Protein AF-A0A915CMQ6-F1 (afdb_monomer_lite)

Sequence (321 aa):
MRAEGQEDLVTLTFDHGSPARKIQNKGVIRVRFQPESEVPWQMSAENLESLKNVMRKNETELTLRLIVEIEFKQMRLSPMKDPRVHSLSYAIPIKSELRKSFLDILATDLANATINGLLQDDASMHLVVPYALPNFVIVQNEGESLLDAAIEQNSAEVENECQCNSTYNDLNMKIAVQDSNIYWTAGMKPNSGLVKRELNFDPMTVEFGLRHNRYLEVFAFVDRAFPKNVPSYVVKGGIIGMYIVVVLTFGQLTRRVLANAPHVVPVDKTPNPDRLLLLCHELYLARELKDFALEQKLFWRLILILRSNVVFMRVTEEEAT

Secondary structure (DSSP, 8-state):
--EEEE---------TTSSGGGTTTSEEEEEEE-SB-SS-----HHHHHHHHHHHHS-TTT---EEEEEEEEEE--SSTTSPPEEEEEEEEEE--HHHHHHHHHHHHS-TTTTTTS------TTS-EEEEEEE-SEEEE-SSSSBEEEHHHHHHTTS-SS---GGGGSEEEEEEEEEETTEEEEEEEEE--HHHHTTT-------PEETTTTEEPEEEEEEEPPPPPTTS-HHIIIIIHHHHHHHHHHHHHHHHHHHHHTTTSS--GGG-S--HHHHHHHHHHHHHHHTT-HHHHHHHHHHHHHHHH-HHHHHHHHHTT--

Radius of gyration: 43.05 Å; chains: 1; bounding box: 103×51×122 Å

InterPro domains:
  IPR027272 Piezo family [PTHR13167] (23-316)
  IPR031334 Piezo non-specific cation channel, cap domain [PF12166] (24-317)

Organism: NCBI:txid166011

Structure (mmCIF, N/CA/C/O backbone):
data_AF-A0A915CMQ6-F1
#
_entry.id   AF-A0A915CMQ6-F1
#
loop_
_atom_site.group_PDB
_atom_site.id
_atom_site.type_symbol
_atom_site.label_atom_id
_atom_site.label_alt_id
_atom_site.label_comp_id
_atom_site.label_asym_id
_atom_site.label_entity_id
_atom_site.label_seq_id
_atom_site.pdbx_PDB_ins_code
_atom_site.Cartn_x
_atom_site.Cartn_y
_atom_site.Cartn_z
_atom_site.occupancy
_atom_site.B_iso_or_equiv
_atom_site.auth_seq_id
_atom_site.auth_comp_id
_atom_site.auth_asym_id
_atom_site.auth_atom_id
_atom_site.pdbx_PDB_model_num
ATOM 1 N N . MET A 1 1 ? 5.422 -0.669 -21.907 1.00 59.38 1 MET A N 1
ATOM 2 C CA . MET A 1 1 ? 4.647 -1.929 -21.979 1.00 59.38 1 MET A CA 1
ATOM 3 C C . MET A 1 1 ? 3.298 -1.686 -21.338 1.00 59.38 1 MET A C 1
ATOM 5 O O . MET A 1 1 ? 3.240 -0.938 -20.367 1.00 59.38 1 MET A O 1
ATOM 9 N N . ARG A 1 2 ? 2.235 -2.283 -21.875 1.00 52.34 2 ARG A N 1
ATOM 10 C CA . ARG A 1 2 ? 0.885 -2.194 -21.313 1.00 52.34 2 ARG A CA 1
ATOM 11 C C . ARG A 1 2 ? 0.536 -3.499 -20.613 1.00 52.34 2 ARG A C 1
ATOM 13 O O . ARG A 1 2 ? 0.919 -4.571 -21.083 1.00 52.34 2 ARG A O 1
ATOM 20 N N . ALA A 1 3 ? -0.157 -3.389 -19.485 1.00 59.34 3 ALA A N 1
ATOM 21 C CA . ALA A 1 3 ? -0.594 -4.530 -18.698 1.00 59.34 3 ALA A CA 1
ATOM 22 C C . ALA A 1 3 ? -2.109 -4.705 -18.757 1.00 59.34 3 ALA A C 1
ATOM 24 O O . ALA A 1 3 ? -2.857 -3.727 -18.712 1.00 59.34 3 ALA A O 1
ATOM 25 N N . GLU A 1 4 ? -2.537 -5.960 -18.780 1.00 53.12 4 GLU A N 1
ATOM 26 C CA . GLU A 1 4 ? -3.907 -6.369 -18.500 1.00 53.12 4 GLU A CA 1
ATOM 27 C C . GLU A 1 4 ? -3.911 -7.101 -17.153 1.00 53.12 4 GLU A C 1
ATOM 29 O O . GLU A 1 4 ? -3.224 -8.108 -16.957 1.00 53.12 4 GLU A O 1
ATOM 34 N N . GLY A 1 5 ? -4.641 -6.547 -16.184 1.00 51.50 5 GLY A N 1
ATOM 35 C CA . GLY A 1 5 ? -4.842 -7.166 -14.876 1.00 51.50 5 GLY A CA 1
ATOM 36 C C . GLY A 1 5 ? -6.100 -8.023 -14.894 1.00 51.50 5 GLY A C 1
ATOM 37 O O . GLY A 1 5 ? -7.165 -7.523 -15.249 1.00 51.50 5 GLY A O 1
ATOM 38 N N . GLN A 1 6 ? -5.982 -9.290 -14.499 1.00 45.56 6 GLN A N 1
ATOM 39 C CA . GLN A 1 6 ? -7.130 -10.168 -14.279 1.00 45.56 6 GLN A CA 1
ATOM 40 C C . GLN A 1 6 ? -7.243 -10.453 -12.776 1.00 45.56 6 GLN A C 1
ATOM 42 O O . GLN A 1 6 ? -6.267 -10.847 -12.129 1.00 45.56 6 GLN A O 1
ATOM 47 N N . GLU A 1 7 ? -8.423 -10.208 -12.204 1.00 50.19 7 GLU A N 1
ATOM 48 C CA . GLU A 1 7 ? -8.735 -10.601 -10.828 1.00 50.19 7 GLU A CA 1
ATOM 49 C C . GLU A 1 7 ? -9.021 -12.104 -10.797 1.00 50.19 7 GLU A C 1
ATOM 51 O O . GLU A 1 7 ? -10.167 -12.538 -10.869 1.00 50.19 7 GLU A O 1
ATOM 56 N N . ASP A 1 8 ? -7.965 -12.905 -10.711 1.00 42.03 8 ASP A N 1
ATOM 57 C CA . ASP A 1 8 ? -8.098 -14.337 -10.476 1.00 42.03 8 ASP A CA 1
ATOM 58 C C . ASP A 1 8 ? -7.938 -14.632 -8.983 1.00 42.03 8 ASP A C 1
ATOM 60 O O . ASP A 1 8 ? -7.002 -14.161 -8.332 1.00 42.03 8 ASP A O 1
ATOM 64 N N . LEU A 1 9 ? -8.828 -15.465 -8.436 1.00 37.75 9 LEU A N 1
ATOM 65 C CA . LEU A 1 9 ? -8.689 -16.023 -7.092 1.00 37.75 9 LEU A CA 1
ATOM 66 C C . LEU A 1 9 ? -7.553 -17.061 -7.097 1.00 37.75 9 LEU A C 1
ATOM 68 O O . LEU A 1 9 ? -7.780 -18.270 -7.107 1.00 37.75 9 LEU A O 1
ATOM 72 N N . VAL A 1 10 ? -6.306 -16.594 -7.142 1.00 42.59 10 VAL A N 1
ATOM 73 C CA . VAL A 1 10 ? -5.131 -17.465 -7.121 1.00 42.59 10 VAL A CA 1
ATOM 74 C C . VAL A 1 10 ? -4.907 -17.933 -5.688 1.00 42.59 10 VAL A C 1
ATOM 76 O O . VAL A 1 10 ? -4.556 -17.150 -4.805 1.00 42.59 10 VAL A O 1
ATOM 79 N N . THR A 1 11 ? -5.106 -19.227 -5.448 1.00 38.09 11 THR A N 1
ATOM 80 C CA . THR A 1 11 ? -4.783 -19.843 -4.157 1.00 38.09 11 THR A CA 1
ATOM 81 C C . THR A 1 11 ? -3.281 -20.107 -4.132 1.00 38.09 11 THR A C 1
ATOM 83 O O . THR A 1 11 ? -2.812 -21.113 -4.652 1.00 38.09 11 THR A O 1
ATOM 86 N N . LEU A 1 12 ? -2.503 -19.163 -3.602 1.00 43.53 12 LEU A N 1
ATOM 87 C CA . LEU A 1 12 ? -1.065 -19.353 -3.419 1.00 43.53 12 LEU A CA 1
ATOM 88 C C . LEU A 1 12 ? -0.845 -20.260 -2.200 1.00 43.53 12 LEU A C 1
ATOM 90 O O . LEU A 1 12 ? -1.094 -19.856 -1.062 1.00 43.53 12 LEU A O 1
ATOM 94 N N . THR A 1 13 ? -0.420 -21.500 -2.435 1.00 36.03 13 THR A N 1
ATOM 95 C CA . THR A 1 13 ? -0.015 -22.429 -1.376 1.00 36.03 13 THR A CA 1
ATOM 96 C C . THR A 1 13 ? 1.402 -22.082 -0.938 1.00 36.03 13 THR A C 1
ATOM 98 O O . THR A 1 13 ? 2.363 -22.366 -1.646 1.00 36.03 13 THR A O 1
ATOM 101 N N . PHE A 1 14 ? 1.529 -21.436 0.217 1.00 42.81 14 PHE A N 1
ATOM 102 C CA . PHE A 1 14 ? 2.817 -21.206 0.865 1.00 42.81 14 PHE A CA 1
ATOM 103 C C . PHE A 1 14 ? 3.048 -22.315 1.889 1.00 42.81 14 PHE A C 1
ATOM 105 O O . PHE A 1 14 ? 2.185 -22.535 2.742 1.00 42.81 14 PHE A O 1
ATOM 112 N N . ASP A 1 15 ? 4.182 -23.010 1.805 1.00 35.41 15 ASP A N 1
ATOM 113 C CA . ASP A 1 15 ? 4.501 -24.075 2.754 1.00 35.41 15 ASP A CA 1
ATOM 114 C C . ASP A 1 15 ? 4.797 -23.511 4.160 1.00 35.41 15 ASP A C 1
ATOM 116 O O . ASP A 1 15 ? 5.150 -22.337 4.343 1.00 35.41 15 ASP A O 1
ATOM 120 N N . HIS A 1 16 ? 4.581 -24.361 5.159 1.00 32.72 16 HIS A N 1
ATOM 121 C CA . HIS A 1 16 ? 4.093 -24.075 6.512 1.00 32.72 16 HIS A CA 1
ATOM 122 C C . HIS A 1 16 ? 5.004 -23.255 7.463 1.00 32.72 16 HIS A C 1
ATOM 124 O O . HIS A 1 16 ? 4.755 -23.242 8.670 1.00 32.72 16 HIS A O 1
ATOM 130 N N . GLY A 1 17 ? 6.021 -22.543 6.965 1.00 39.34 17 GLY A N 1
ATOM 131 C CA . GLY A 1 17 ? 7.041 -21.867 7.787 1.00 39.34 17 GLY A CA 1
ATOM 132 C C . GLY A 1 17 ? 7.327 -20.387 7.498 1.00 39.34 17 GLY A C 1
ATOM 133 O O . GLY A 1 17 ? 8.158 -19.802 8.182 1.00 39.34 17 GLY A O 1
ATOM 134 N N . SER A 1 18 ? 6.678 -19.749 6.521 1.00 41.97 18 SER A N 1
ATOM 135 C CA . SER A 1 18 ? 6.971 -18.353 6.137 1.00 41.97 18 SER A CA 1
ATOM 136 C C . SER A 1 18 ? 5.990 -17.341 6.767 1.00 41.97 18 SER A C 1
ATOM 138 O O . SER A 1 18 ? 4.882 -17.728 7.152 1.00 41.97 18 SER A O 1
ATOM 140 N N . PRO A 1 19 ? 6.318 -16.028 6.852 1.00 40.78 19 PRO A N 1
ATOM 141 C CA . PRO A 1 19 ? 5.427 -14.949 7.336 1.00 40.78 19 PRO A CA 1
ATOM 142 C C . PRO A 1 19 ? 4.153 -14.721 6.477 1.00 40.78 19 PRO A C 1
ATOM 144 O O . PRO A 1 19 ? 3.543 -13.650 6.480 1.00 40.78 19 PRO A O 1
ATOM 147 N N . ALA A 1 20 ? 3.690 -15.756 5.774 1.00 43.31 20 ALA A N 1
ATOM 148 C CA . ALA A 1 20 ? 2.517 -15.844 4.916 1.00 43.31 20 ALA A CA 1
ATOM 149 C C . ALA A 1 20 ? 1.183 -15.536 5.622 1.00 43.31 20 ALA A C 1
ATOM 151 O O . ALA A 1 20 ? 0.186 -15.243 4.960 1.00 43.31 20 ALA A O 1
ATOM 152 N N . ARG A 1 21 ? 1.140 -15.519 6.962 1.00 42.44 21 ARG A N 1
ATOM 153 C CA . ARG A 1 21 ? -0.082 -15.205 7.724 1.00 42.44 21 ARG A CA 1
ATOM 154 C C . ARG A 1 21 ? -0.594 -13.778 7.470 1.00 42.44 21 ARG A C 1
ATOM 156 O O . ARG A 1 21 ? -1.793 -13.539 7.575 1.00 42.44 21 ARG A O 1
ATOM 163 N N . LYS A 1 22 ? 0.287 -12.840 7.091 1.00 46.94 22 LYS A N 1
ATOM 164 C CA . LYS A 1 22 ? -0.072 -11.441 6.777 1.00 46.94 22 LYS A CA 1
ATOM 165 C C . LYS A 1 22 ? -0.663 -11.269 5.367 1.00 46.94 22 LYS A C 1
ATOM 167 O O . LYS A 1 22 ? -1.337 -10.276 5.103 1.00 46.94 22 LYS A O 1
ATOM 172 N N . ILE A 1 23 ? -0.440 -12.240 4.476 1.00 52.31 23 ILE A N 1
ATOM 173 C CA . ILE A 1 23 ? -0.815 -12.176 3.053 1.00 52.31 23 ILE A CA 1
ATOM 174 C C . ILE A 1 23 ? -2.197 -12.806 2.802 1.00 52.31 23 ILE A C 1
ATOM 176 O O . ILE A 1 23 ? -2.910 -12.364 1.906 1.00 52.31 23 ILE A O 1
ATOM 180 N N . GLN A 1 24 ? -2.638 -13.754 3.643 1.00 50.66 24 GLN A N 1
ATOM 181 C CA . GLN A 1 24 ? -3.921 -14.469 3.489 1.00 50.66 24 GLN A CA 1
ATOM 182 C C . GLN A 1 24 ? -5.168 -13.565 3.434 1.00 50.66 24 GLN A C 1
ATOM 184 O O . GLN A 1 24 ? -6.181 -13.948 2.856 1.00 50.66 24 GLN A O 1
ATOM 189 N N . ASN A 1 25 ? -5.108 -12.357 4.005 1.00 54.56 25 ASN A N 1
ATOM 190 C CA . ASN A 1 25 ? -6.238 -11.421 4.031 1.00 54.56 25 ASN A CA 1
ATOM 191 C C . ASN A 1 25 ? -6.216 -10.369 2.906 1.00 54.56 25 ASN A C 1
ATOM 193 O O . ASN A 1 25 ? -7.114 -9.523 2.854 1.00 54.56 25 ASN A O 1
ATOM 197 N N . LYS A 1 26 ? -5.230 -10.391 2.003 1.00 64.00 26 LYS A N 1
ATOM 198 C CA . LYS A 1 26 ? -5.112 -9.421 0.901 1.00 64.00 26 LYS A CA 1
ATOM 199 C C . LYS A 1 26 ? -5.819 -9.920 -0.360 1.00 64.00 26 LYS A C 1
ATOM 201 O O . LYS A 1 26 ? -5.977 -11.122 -0.555 1.00 64.00 26 LYS A O 1
ATOM 206 N N . GLY A 1 27 ? -6.291 -8.995 -1.195 1.00 69.69 27 GLY A N 1
ATOM 207 C CA . GLY A 1 27 ? -6.702 -9.339 -2.557 1.00 69.69 27 GLY A CA 1
ATOM 208 C C . GLY A 1 27 ? -5.456 -9.636 -3.387 1.00 69.69 27 GLY A C 1
ATOM 209 O O . GLY A 1 27 ? -4.461 -8.929 -3.249 1.00 69.69 27 GLY A O 1
ATOM 210 N N . VAL A 1 28 ? -5.483 -10.678 -4.214 1.00 75.56 28 VAL A N 1
ATOM 211 C CA . VAL A 1 28 ? -4.363 -11.024 -5.099 1.00 75.56 28 VAL A CA 1
ATOM 212 C C . VAL A 1 28 ? -4.789 -10.716 -6.524 1.00 75.56 28 VAL A C 1
ATOM 214 O O . VAL A 1 28 ? -5.807 -11.222 -6.981 1.00 75.56 28 VAL A O 1
ATOM 217 N N . ILE A 1 29 ? -4.021 -9.879 -7.214 1.00 78.12 29 ILE A N 1
ATOM 218 C CA . ILE A 1 29 ? -4.220 -9.574 -8.628 1.00 78.12 29 ILE A CA 1
ATOM 219 C C . ILE A 1 29 ? -3.005 -10.087 -9.386 1.00 78.12 29 ILE A C 1
ATOM 221 O O . ILE A 1 29 ? -1.864 -9.774 -9.038 1.00 78.12 29 ILE A O 1
ATOM 225 N N . ARG A 1 30 ? -3.250 -10.862 -10.441 1.00 77.94 30 ARG A N 1
ATOM 226 C CA . ARG A 1 30 ? -2.206 -11.264 -11.380 1.00 77.94 30 ARG A CA 1
ATOM 227 C C . ARG A 1 30 ? -2.173 -10.251 -12.519 1.00 77.94 30 ARG A C 1
ATOM 229 O O . ARG A 1 30 ? -3.160 -10.076 -13.235 1.00 77.94 30 ARG A O 1
ATOM 236 N N . VAL A 1 31 ? -1.045 -9.568 -12.673 1.00 81.62 31 VAL A N 1
ATOM 237 C CA . VAL A 1 31 ? -0.844 -8.562 -13.719 1.00 81.62 31 VAL A CA 1
ATOM 238 C C . VAL A 1 31 ? 0.027 -9.159 -14.812 1.00 81.62 31 VAL A C 1
ATOM 240 O O . VAL A 1 31 ? 1.128 -9.634 -14.533 1.00 81.62 31 VAL A O 1
ATOM 243 N N . ARG A 1 32 ? -0.464 -9.126 -16.054 1.00 82.00 32 ARG A N 1
ATOM 244 C CA . ARG A 1 32 ? 0.263 -9.612 -17.231 1.00 82.00 32 ARG A CA 1
ATOM 245 C C . ARG A 1 32 ? 0.629 -8.443 -18.128 1.00 82.00 32 ARG A C 1
ATOM 247 O O . ARG A 1 32 ? -0.252 -7.722 -18.590 1.00 82.00 32 ARG A O 1
ATOM 254 N N . PHE A 1 33 ? 1.916 -8.268 -18.393 1.00 83.12 33 PHE A N 1
ATOM 255 C CA . PHE A 1 33 ? 2.420 -7.275 -19.335 1.00 83.12 33 PHE A CA 1
ATOM 256 C C . PHE A 1 33 ? 2.705 -7.926 -20.678 1.00 83.12 33 PHE A C 1
ATOM 258 O O . PHE A 1 33 ? 3.331 -8.989 -20.746 1.00 83.12 33 PHE A O 1
ATOM 265 N N . GLN A 1 34 ? 2.269 -7.263 -21.748 1.00 84.00 34 GLN A N 1
ATOM 266 C CA . GLN A 1 34 ? 2.655 -7.658 -23.096 1.00 84.00 34 GLN A CA 1
ATOM 267 C C . GLN A 1 34 ? 4.184 -7.561 -23.234 1.00 84.00 34 GLN A C 1
ATOM 269 O O . GLN A 1 34 ? 4.769 -6.571 -22.779 1.00 84.00 34 GLN A O 1
ATOM 274 N N . PRO A 1 35 ? 4.837 -8.571 -23.840 1.00 82.38 35 PRO A N 1
ATOM 275 C CA . PRO A 1 35 ? 6.291 -8.597 -23.952 1.00 82.38 35 PRO A CA 1
ATOM 276 C C . PRO A 1 35 ? 6.821 -7.507 -24.880 1.00 82.38 35 PRO A C 1
ATOM 278 O O . PRO A 1 35 ? 7.942 -7.045 -24.697 1.00 82.38 35 PRO A O 1
ATOM 281 N N . GLU A 1 36 ? 6.037 -7.080 -25.868 1.00 82.69 36 GLU A N 1
ATOM 282 C CA . GLU A 1 36 ? 6.429 -6.046 -26.823 1.00 82.69 36 GLU A CA 1
ATOM 283 C C . GLU A 1 36 ? 6.031 -4.650 -26.322 1.00 82.69 36 GLU A C 1
ATOM 285 O O . GLU A 1 36 ? 4.998 -4.448 -25.677 1.00 82.69 36 GLU A O 1
ATOM 290 N N . SER A 1 37 ? 6.876 -3.658 -26.597 1.00 87.06 37 SER A N 1
ATOM 291 C CA . SER A 1 37 ? 6.549 -2.263 -26.317 1.00 87.06 37 SER A CA 1
ATOM 292 C C . SER A 1 37 ? 5.392 -1.791 -27.201 1.00 87.06 37 SER A C 1
ATOM 294 O O . SER A 1 37 ? 5.461 -1.898 -28.419 1.00 87.06 37 SER A O 1
ATOM 296 N N . GLU A 1 38 ? 4.366 -1.192 -26.591 1.00 85.62 38 GLU A N 1
ATOM 297 C CA . GLU A 1 38 ? 3.229 -0.578 -27.301 1.00 85.62 38 GLU A CA 1
ATOM 298 C C . GLU A 1 38 ? 3.673 0.593 -28.192 1.00 85.62 38 GLU A C 1
ATOM 300 O O . GLU A 1 38 ? 3.094 0.841 -29.246 1.00 85.62 38 GLU A O 1
ATOM 305 N N . VAL A 1 39 ? 4.726 1.306 -27.779 1.00 87.50 39 VAL A N 1
ATOM 306 C CA . VAL A 1 39 ? 5.275 2.453 -28.508 1.00 87.50 39 VAL A CA 1
ATOM 307 C C . VAL A 1 39 ? 6.604 2.054 -29.157 1.00 87.50 39 VAL A C 1
ATOM 309 O O . VAL A 1 39 ? 7.457 1.482 -28.461 1.00 87.50 39 VAL A O 1
ATOM 312 N N . PRO A 1 40 ? 6.810 2.349 -30.457 1.00 85.31 40 PRO A N 1
ATOM 313 C CA . PRO A 1 40 ? 8.086 2.114 -31.124 1.00 85.31 40 PRO A CA 1
ATOM 314 C C . PRO A 1 40 ? 9.190 2.986 -30.521 1.00 85.31 40 PRO A C 1
ATOM 316 O O . PRO A 1 40 ? 8.952 4.065 -29.980 1.00 85.31 40 PRO A O 1
ATOM 319 N N . TRP A 1 41 ? 10.430 2.529 -30.626 1.00 85.62 41 TRP A N 1
ATOM 320 C CA . TRP A 1 41 ? 11.594 3.233 -30.116 1.00 85.62 41 TRP A CA 1
ATOM 321 C C . TRP A 1 41 ? 11.941 4.433 -31.008 1.00 85.62 41 TRP A C 1
ATOM 323 O O . TRP A 1 41 ? 12.532 4.286 -32.073 1.00 85.62 41 TRP A O 1
ATOM 333 N N . GLN A 1 42 ? 11.575 5.638 -30.563 1.00 83.69 42 GLN A N 1
ATOM 334 C CA . GLN A 1 42 ? 11.710 6.891 -31.325 1.00 83.69 42 GLN A CA 1
ATOM 335 C C . GLN A 1 42 ? 13.097 7.559 -31.209 1.00 83.69 42 GLN A C 1
ATOM 337 O O . GLN A 1 42 ? 13.205 8.784 -31.169 1.00 83.69 42 GLN A O 1
ATOM 342 N N . MET A 1 43 ? 14.180 6.784 -31.116 1.00 79.69 43 MET A N 1
ATOM 343 C CA . MET A 1 43 ? 15.526 7.353 -30.975 1.00 79.69 43 MET A CA 1
ATOM 344 C C . MET A 1 43 ? 16.025 7.931 -32.309 1.00 79.69 43 MET A C 1
ATOM 346 O O . MET A 1 43 ? 16.032 7.232 -33.320 1.00 79.69 43 MET A O 1
ATOM 350 N N . SER A 1 44 ? 16.482 9.188 -32.318 1.00 84.88 44 SER A N 1
ATOM 351 C CA . SER A 1 44 ? 17.132 9.777 -33.498 1.00 84.88 44 SER A CA 1
ATOM 352 C C . SER A 1 44 ? 18.521 9.167 -33.734 1.00 84.88 44 SER A C 1
ATOM 354 O O . SER A 1 44 ? 19.162 8.685 -32.798 1.00 84.88 44 SER A O 1
ATOM 356 N N . ALA A 1 45 ? 19.017 9.222 -34.974 1.00 83.62 45 ALA A N 1
ATOM 357 C CA . ALA A 1 45 ? 20.342 8.698 -35.319 1.00 83.62 45 ALA A CA 1
ATOM 358 C C . ALA A 1 45 ? 21.471 9.379 -34.517 1.00 83.62 45 ALA A C 1
ATOM 360 O O . ALA A 1 45 ? 22.337 8.693 -33.980 1.00 83.62 45 ALA A O 1
ATOM 361 N N . GLU A 1 46 ? 21.409 10.704 -34.335 1.00 86.25 46 GLU A N 1
ATOM 362 C CA . GLU A 1 46 ? 22.363 11.445 -33.492 1.00 86.25 46 GLU A CA 1
ATOM 363 C C . GLU A 1 46 ? 22.315 11.002 -32.025 1.00 86.25 46 GLU A C 1
ATOM 365 O O . GLU A 1 46 ? 23.358 10.814 -31.396 1.00 86.25 46 GLU A O 1
ATOM 370 N N . ASN A 1 47 ? 21.117 10.793 -31.467 1.00 87.75 47 ASN A N 1
ATOM 371 C CA . ASN A 1 47 ? 20.979 10.341 -30.083 1.00 87.75 47 ASN A CA 1
ATOM 372 C C . ASN A 1 47 ? 21.450 8.891 -29.907 1.00 87.75 47 ASN A C 1
ATOM 374 O O . ASN A 1 47 ? 21.962 8.521 -28.852 1.00 87.75 47 ASN A O 1
ATOM 378 N N . LEU A 1 48 ? 21.311 8.065 -30.943 1.00 84.06 48 LEU A N 1
ATOM 379 C CA . LEU A 1 48 ? 21.837 6.708 -30.950 1.00 84.06 48 LEU A CA 1
ATOM 380 C C . LEU A 1 48 ? 23.369 6.700 -30.970 1.00 84.06 48 LEU A C 1
ATOM 382 O O . LEU A 1 48 ? 23.990 5.949 -30.217 1.00 84.06 48 LEU A O 1
ATOM 386 N N . GLU A 1 49 ? 23.991 7.526 -31.809 1.00 86.00 49 GLU A N 1
ATOM 387 C CA . GLU A 1 49 ? 25.449 7.661 -31.857 1.00 86.00 49 GLU A CA 1
ATOM 388 C C . GLU A 1 49 ? 26.007 8.251 -30.562 1.00 86.00 49 GLU A C 1
ATOM 390 O O . GLU A 1 49 ? 27.015 7.762 -30.043 1.00 86.00 49 GLU A O 1
ATOM 395 N N . SER A 1 50 ? 25.327 9.244 -29.984 1.00 87.81 50 SER A N 1
ATOM 396 C CA . SER A 1 50 ? 25.715 9.811 -28.693 1.00 87.81 50 SER A CA 1
ATOM 397 C C . SER A 1 50 ? 25.613 8.771 -27.575 1.00 87.81 50 SER A C 1
ATOM 399 O O . SER A 1 50 ? 26.557 8.630 -26.795 1.00 87.81 50 SER A O 1
ATOM 401 N N . LEU A 1 51 ? 24.549 7.961 -27.556 1.00 86.75 51 LEU A N 1
ATOM 402 C CA . LEU A 1 51 ? 24.392 6.847 -26.622 1.00 86.75 51 LEU A CA 1
ATOM 403 C C . LEU A 1 51 ? 25.486 5.790 -26.811 1.00 86.75 51 LEU A C 1
ATOM 405 O O . LEU A 1 51 ? 26.079 5.352 -25.828 1.00 86.75 51 LEU A O 1
ATOM 409 N N . LYS A 1 52 ? 25.814 5.411 -28.053 1.00 85.75 52 LYS A N 1
ATOM 410 C CA . LYS A 1 52 ? 26.918 4.480 -28.355 1.00 85.75 52 LYS A CA 1
ATOM 411 C C . LYS A 1 52 ? 28.257 5.019 -27.851 1.00 85.75 52 LYS A C 1
ATOM 413 O O . LYS A 1 52 ? 29.023 4.282 -27.235 1.00 85.75 52 LYS A O 1
ATOM 418 N N . ASN A 1 53 ? 28.529 6.303 -28.061 1.00 87.25 53 ASN A N 1
ATOM 419 C CA . ASN A 1 53 ? 29.753 6.948 -27.588 1.00 87.25 53 ASN A CA 1
ATOM 420 C C . ASN A 1 53 ? 29.816 6.993 -26.060 1.00 87.25 53 ASN A C 1
ATOM 422 O O . ASN A 1 53 ? 30.862 6.719 -25.479 1.00 87.25 53 ASN A O 1
ATOM 426 N N . VAL A 1 54 ? 28.692 7.278 -25.407 1.00 86.56 54 VAL A N 1
ATOM 427 C CA . VAL A 1 54 ? 28.546 7.249 -23.950 1.00 86.56 54 VAL A CA 1
ATOM 428 C C . VAL A 1 54 ? 28.764 5.837 -23.392 1.00 86.56 54 VAL A C 1
ATOM 430 O O . VAL A 1 54 ? 29.492 5.669 -22.416 1.00 86.56 54 VAL A O 1
ATOM 433 N N . MET A 1 55 ? 28.208 4.820 -24.045 1.00 82.62 55 MET A N 1
ATOM 434 C CA . MET A 1 55 ? 28.370 3.416 -23.667 1.00 82.62 55 MET A CA 1
ATOM 435 C C . MET A 1 55 ? 29.781 2.876 -23.941 1.00 82.62 55 MET A C 1
ATOM 437 O O . MET A 1 55 ? 30.164 1.883 -23.341 1.00 82.62 55 MET A O 1
ATOM 441 N N . ARG A 1 56 ? 30.583 3.506 -24.808 1.00 84.81 56 ARG A N 1
ATOM 442 C CA . ARG A 1 56 ? 31.997 3.134 -25.024 1.00 84.81 56 ARG A CA 1
ATOM 443 C C . ARG A 1 56 ? 32.946 3.680 -23.958 1.00 84.81 56 ARG A C 1
ATOM 445 O O . ARG A 1 56 ? 34.044 3.151 -23.816 1.00 84.81 56 ARG A O 1
ATOM 452 N N . LYS A 1 57 ? 32.552 4.732 -23.235 1.00 81.12 57 LYS A N 1
ATOM 453 C CA . LYS A 1 57 ? 33.352 5.288 -22.131 1.00 81.12 57 LYS A CA 1
ATOM 454 C C . LYS A 1 57 ? 33.439 4.287 -20.979 1.00 81.12 57 LYS A C 1
ATOM 456 O O . LYS A 1 57 ? 32.642 3.353 -20.914 1.00 81.12 57 LYS A O 1
ATOM 461 N N . ASN A 1 58 ? 34.380 4.473 -20.056 1.00 76.25 58 ASN A N 1
ATOM 462 C CA . ASN A 1 58 ? 34.539 3.598 -18.886 1.00 76.25 58 ASN A CA 1
ATOM 463 C C . ASN A 1 58 ? 33.539 3.938 -17.763 1.00 76.25 58 ASN A C 1
ATOM 465 O O . ASN A 1 58 ? 32.928 5.007 -17.752 1.00 76.25 58 ASN A O 1
ATOM 469 N N . GLU A 1 59 ? 33.325 3.021 -16.811 1.00 67.19 59 GLU A N 1
ATOM 470 C CA . GLU A 1 59 ? 32.388 3.215 -15.682 1.00 67.19 59 GLU A CA 1
ATOM 471 C C . GLU A 1 59 ? 32.764 4.392 -14.775 1.00 67.19 59 GLU A C 1
ATOM 473 O O . GLU A 1 59 ? 31.894 5.037 -14.196 1.00 67.19 59 GLU A O 1
ATOM 478 N N . THR A 1 60 ? 34.060 4.680 -14.678 1.00 68.31 60 THR A N 1
ATOM 479 C CA . THR A 1 60 ? 34.616 5.760 -13.859 1.00 68.31 60 THR A CA 1
ATOM 480 C C . THR A 1 60 ? 34.344 7.143 -14.440 1.00 68.31 60 THR A C 1
ATOM 482 O O . THR A 1 60 ? 34.316 8.119 -13.699 1.00 68.31 60 THR A O 1
ATOM 485 N N . GLU A 1 61 ? 34.137 7.238 -15.755 1.00 66.00 61 GLU A N 1
ATOM 486 C CA . GLU A 1 61 ? 33.854 8.502 -16.441 1.00 66.00 61 GLU A CA 1
ATOM 487 C C . GLU A 1 61 ? 32.358 8.806 -16.483 1.00 66.00 61 GLU A C 1
ATOM 489 O O . GLU A 1 61 ? 31.960 9.969 -16.430 1.00 66.00 61 GLU A O 1
ATOM 494 N N . LEU A 1 62 ? 31.521 7.767 -16.585 1.00 73.00 62 LEU A N 1
ATOM 495 C CA . LEU A 1 62 ? 30.077 7.932 -16.599 1.00 73.00 62 LEU A CA 1
ATOM 496 C C . LEU A 1 62 ? 29.350 6.718 -16.014 1.00 73.00 62 LEU A C 1
ATOM 498 O O . LEU A 1 62 ? 29.449 5.584 -16.506 1.00 73.00 62 LEU A O 1
ATOM 502 N N . THR A 1 63 ? 28.538 7.001 -14.995 1.00 76.19 63 THR A N 1
ATOM 503 C CA . THR A 1 63 ? 27.628 6.028 -14.396 1.00 76.19 63 THR A CA 1
ATOM 504 C C . THR A 1 63 ? 26.266 6.130 -15.069 1.00 76.19 63 THR A C 1
ATOM 506 O O . THR A 1 63 ? 25.562 7.130 -14.958 1.00 76.19 63 THR A O 1
ATOM 509 N N . LEU A 1 64 ? 25.898 5.084 -15.801 1.00 83.12 64 LEU A N 1
ATOM 510 C CA . LEU A 1 64 ? 24.579 4.968 -16.410 1.00 83.12 64 LEU A CA 1
ATOM 511 C C . LEU A 1 64 ? 23.686 4.134 -15.508 1.00 83.12 64 LEU A C 1
ATOM 513 O O . LEU A 1 64 ? 24.136 3.161 -14.898 1.00 83.12 64 LEU A O 1
ATOM 517 N N . ARG A 1 65 ? 22.419 4.526 -15.422 1.00 85.44 65 ARG A N 1
ATOM 518 C CA . ARG A 1 65 ? 21.419 3.841 -14.611 1.00 85.44 65 ARG A CA 1
ATOM 519 C C . ARG A 1 65 ? 20.211 3.530 -15.474 1.00 85.44 65 ARG A C 1
ATOM 521 O O . ARG A 1 65 ? 19.676 4.423 -16.123 1.00 85.44 65 ARG A O 1
ATOM 528 N N . LEU A 1 66 ? 19.797 2.273 -15.468 1.00 85.62 66 LEU A N 1
ATOM 529 C CA . LEU A 1 66 ? 18.516 1.851 -16.009 1.00 85.62 66 LEU A CA 1
ATOM 530 C C . LEU A 1 66 ? 17.457 2.069 -14.931 1.00 85.62 66 LEU A C 1
ATOM 532 O O . LEU A 1 66 ? 17.626 1.590 -13.814 1.00 85.62 66 LEU A O 1
ATOM 536 N N . ILE A 1 67 ? 16.390 2.788 -15.253 1.00 86.56 67 ILE A N 1
ATOM 537 C CA . ILE A 1 67 ? 15.289 3.030 -14.320 1.00 86.56 67 ILE A CA 1
ATOM 538 C C . ILE A 1 67 ? 14.152 2.086 -14.688 1.00 86.56 67 ILE A C 1
ATOM 540 O O . ILE A 1 67 ? 13.722 2.056 -15.840 1.00 86.56 67 ILE A O 1
ATOM 544 N N . VAL A 1 68 ? 13.686 1.318 -13.708 1.00 86.06 68 VAL A N 1
ATOM 545 C CA . VAL A 1 68 ? 12.479 0.501 -13.824 1.00 86.06 68 VAL A CA 1
ATOM 546 C C . VAL A 1 68 ? 11.405 1.167 -12.984 1.00 86.06 68 VAL A C 1
ATOM 548 O O . VAL A 1 68 ? 11.591 1.366 -11.784 1.00 86.06 68 VAL A O 1
ATOM 551 N N . GLU A 1 69 ? 10.297 1.517 -13.629 1.00 87.50 69 GLU A N 1
ATOM 552 C CA . GLU A 1 69 ? 9.162 2.181 -13.001 1.00 87.50 69 GLU A CA 1
ATOM 553 C C . GLU A 1 69 ? 7.885 1.370 -13.225 1.00 87.50 69 GLU A C 1
ATOM 555 O O . GLU A 1 69 ? 7.558 0.985 -14.349 1.00 87.50 69 GLU A O 1
ATOM 560 N N . ILE A 1 70 ? 7.178 1.086 -12.135 1.00 85.12 70 ILE A N 1
ATOM 561 C CA . ILE A 1 70 ? 5.908 0.366 -12.122 1.00 85.12 70 ILE A CA 1
ATOM 562 C C . ILE A 1 70 ? 4.876 1.277 -11.471 1.00 85.12 70 ILE A C 1
ATOM 564 O O . ILE A 1 70 ? 5.031 1.672 -10.319 1.00 85.12 70 ILE A O 1
ATOM 568 N N . GLU A 1 71 ? 3.802 1.577 -12.196 1.00 84.88 71 GLU A N 1
ATOM 569 C CA . GLU A 1 71 ? 2.680 2.366 -11.693 1.00 84.88 71 GLU A CA 1
ATOM 570 C C . GLU A 1 71 ? 1.412 1.515 -11.614 1.00 84.88 71 GLU A C 1
ATOM 572 O O . GLU A 1 71 ? 1.013 0.862 -12.579 1.00 84.88 71 GLU A O 1
ATOM 577 N N . PHE A 1 72 ? 0.726 1.584 -10.478 1.00 81.69 72 PHE A N 1
ATOM 578 C CA . PHE A 1 72 ? -0.587 0.998 -10.269 1.00 81.69 72 PHE A CA 1
ATOM 579 C C . PHE A 1 72 ? -1.622 2.108 -10.088 1.00 81.69 72 PHE A C 1
ATOM 581 O O . PHE A 1 72 ? -1.579 2.872 -9.122 1.00 81.69 72 PHE A O 1
ATOM 588 N N . LYS A 1 73 ? -2.573 2.201 -11.022 1.00 80.00 73 LYS A N 1
ATOM 589 C CA . LYS A 1 73 ? -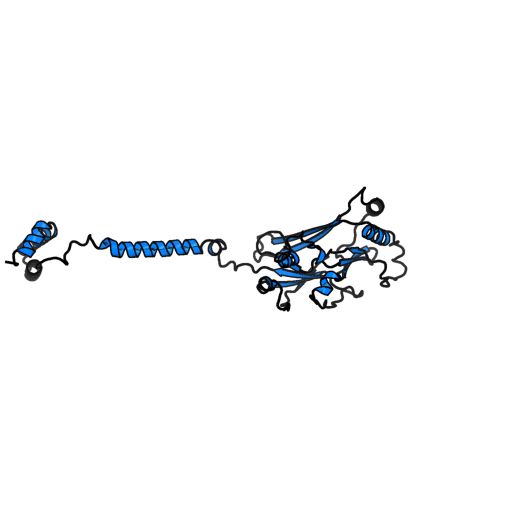3.626 3.225 -11.012 1.00 80.00 73 LYS A CA 1
ATOM 590 C C . LYS A 1 73 ? -4.938 2.609 -10.548 1.00 80.00 73 LYS A C 1
ATOM 592 O O . LYS A 1 73 ? -5.542 1.811 -11.256 1.00 80.00 73 LYS A O 1
ATOM 597 N N . GLN A 1 74 ? -5.397 3.000 -9.363 1.00 73.56 74 GLN A N 1
ATOM 598 C CA . GLN A 1 74 ? -6.679 2.572 -8.819 1.00 73.56 74 GLN A CA 1
ATOM 599 C C . GLN A 1 74 ? -7.767 3.598 -9.155 1.00 73.56 74 GLN A C 1
ATOM 601 O O . GLN A 1 74 ? -7.772 4.730 -8.652 1.00 73.56 74 GLN A O 1
ATOM 606 N N . MET A 1 75 ? -8.723 3.184 -9.987 1.00 64.69 75 MET A N 1
ATOM 607 C CA . MET A 1 75 ? -9.865 4.015 -10.358 1.00 64.69 75 MET A CA 1
ATOM 608 C C . MET A 1 75 ? -10.870 4.094 -9.204 1.00 64.69 75 MET A C 1
ATOM 610 O O . MET A 1 75 ? -11.236 3.089 -8.593 1.00 64.69 75 MET A O 1
ATOM 614 N N . ARG A 1 76 ? -11.317 5.307 -8.866 1.00 64.88 76 ARG A N 1
ATOM 615 C CA . ARG A 1 76 ? -12.325 5.516 -7.819 1.00 64.88 76 ARG A CA 1
ATOM 616 C C . ARG A 1 76 ? -13.723 5.424 -8.426 1.00 64.88 76 ARG A C 1
ATOM 618 O O . ARG A 1 76 ? -13.972 5.988 -9.480 1.00 64.88 76 ARG A O 1
ATOM 625 N N . LEU A 1 77 ? -14.665 4.813 -7.697 1.00 61.91 77 LEU A N 1
ATOM 626 C CA . LEU A 1 77 ? -16.086 4.771 -8.092 1.00 61.91 77 LEU A CA 1
ATOM 627 C C . LEU A 1 77 ? -16.728 6.159 -8.302 1.00 61.91 77 LEU A C 1
ATOM 629 O O . LEU A 1 77 ? -17.777 6.243 -8.926 1.00 61.91 77 LEU A O 1
ATOM 633 N N . SER A 1 78 ? -16.152 7.231 -7.745 1.00 55.81 78 SER A N 1
ATOM 634 C CA . SER A 1 78 ? -16.638 8.592 -7.986 1.00 55.81 78 SER A CA 1
ATOM 635 C C . SER A 1 78 ? -15.760 9.263 -9.045 1.00 55.81 78 SER A C 1
ATOM 637 O O . SER A 1 78 ? -14.556 9.388 -8.803 1.00 55.81 78 SER A O 1
ATOM 639 N N . PRO A 1 79 ? -16.335 9.721 -10.171 1.00 56.47 79 PRO A N 1
ATOM 640 C CA . PRO A 1 79 ? -15.585 10.273 -11.299 1.00 56.47 79 PRO A CA 1
ATOM 641 C C . PRO A 1 79 ? -14.972 11.653 -11.018 1.00 56.47 79 PRO A C 1
ATOM 643 O O . PRO A 1 79 ? -14.138 12.111 -11.786 1.00 56.47 79 PRO A O 1
ATOM 646 N N . MET A 1 80 ? -15.364 12.326 -9.929 1.00 51.41 80 MET A N 1
ATOM 647 C CA . MET A 1 80 ? -14.899 13.684 -9.600 1.00 51.41 80 MET A CA 1
ATOM 648 C C . MET A 1 80 ? -13.597 13.737 -8.796 1.00 51.41 80 MET A C 1
ATOM 650 O O . MET A 1 80 ? -13.176 14.813 -8.380 1.00 51.41 80 MET A O 1
ATOM 654 N N . LYS A 1 81 ? -12.971 12.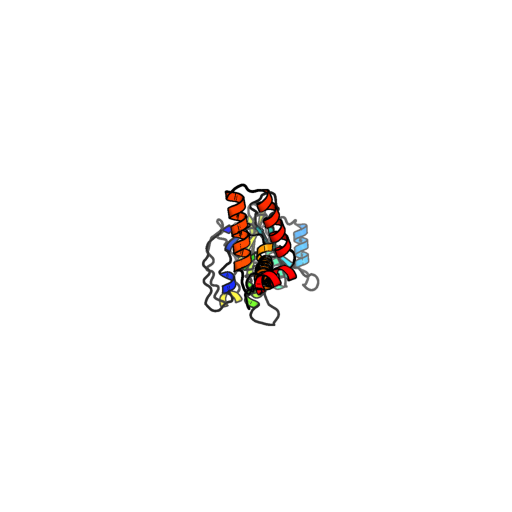594 -8.509 1.00 61.59 81 LYS A N 1
ATOM 655 C CA . LYS A 1 81 ? -11.745 12.553 -7.715 1.00 61.59 81 LYS A CA 1
ATOM 656 C C . LYS A 1 81 ? -10.667 11.811 -8.482 1.00 61.59 81 LYS A C 1
ATOM 658 O O . LYS A 1 81 ? -10.908 10.676 -8.887 1.00 61.59 81 LYS A O 1
ATOM 663 N N . ASP A 1 82 ? -9.490 12.424 -8.590 1.00 63.66 82 ASP A N 1
ATOM 664 C CA . ASP A 1 82 ? -8.359 11.863 -9.328 1.00 63.66 82 ASP A CA 1
ATOM 665 C C . ASP A 1 82 ? -8.074 10.406 -8.924 1.00 63.66 82 ASP A C 1
ATOM 667 O O . ASP A 1 82 ? -8.244 10.043 -7.742 1.00 63.66 82 ASP A O 1
ATOM 671 N N . PRO A 1 83 ? -7.684 9.549 -9.886 1.00 68.12 83 PRO A N 1
ATOM 672 C CA . PRO A 1 83 ? -7.312 8.172 -9.600 1.00 68.12 83 PRO A CA 1
ATOM 673 C C . PRO A 1 83 ? -6.125 8.154 -8.637 1.00 68.12 83 PRO A C 1
ATOM 675 O O . PRO A 1 83 ? -5.241 9.007 -8.696 1.00 68.12 83 PRO A O 1
ATOM 678 N N . ARG A 1 84 ? -6.107 7.183 -7.720 1.00 72.12 84 ARG A N 1
ATOM 679 C CA . ARG A 1 84 ? -4.923 6.989 -6.876 1.00 72.12 84 ARG A CA 1
ATOM 680 C C . ARG A 1 84 ? -3.856 6.302 -7.705 1.00 72.12 84 ARG A C 1
ATOM 682 O O . ARG A 1 84 ? -4.143 5.273 -8.313 1.00 72.12 84 ARG A O 1
ATOM 689 N N . VAL A 1 85 ? -2.657 6.865 -7.712 1.00 78.88 85 VAL A N 1
ATOM 690 C CA . VAL A 1 85 ? -1.493 6.273 -8.364 1.00 78.88 85 VAL A CA 1
ATOM 691 C C . VAL A 1 85 ? -0.537 5.830 -7.272 1.00 78.88 85 VAL A C 1
ATOM 693 O O . VAL A 1 85 ? -0.203 6.610 -6.386 1.00 78.88 85 VAL A O 1
ATOM 696 N N . HIS A 1 86 ? -0.144 4.567 -7.328 1.00 81.94 86 HIS A N 1
ATOM 697 C CA . HIS A 1 86 ? 0.917 4.016 -6.505 1.00 81.94 86 HIS A CA 1
ATOM 698 C C . HIS A 1 86 ? 2.091 3.701 -7.426 1.00 81.94 86 HIS A C 1
ATOM 700 O O . HIS A 1 86 ? 1.886 2.996 -8.412 1.00 81.94 86 HIS A O 1
ATOM 706 N N . SER A 1 87 ? 3.288 4.207 -7.142 1.00 82.38 87 SER A N 1
ATOM 707 C CA . SER A 1 87 ? 4.465 3.974 -7.984 1.00 82.38 87 SER A CA 1
ATOM 708 C C . SER A 1 87 ? 5.599 3.279 -7.226 1.00 82.38 87 SER A C 1
ATOM 710 O O . SER A 1 87 ? 5.756 3.420 -6.012 1.00 82.38 87 SER A O 1
ATOM 712 N N . LEU A 1 88 ? 6.374 2.482 -7.962 1.00 82.00 88 LEU A N 1
ATOM 713 C CA . LEU A 1 88 ? 7.645 1.893 -7.554 1.00 82.00 88 LEU A CA 1
ATOM 714 C C . LEU A 1 88 ? 8.671 2.268 -8.614 1.00 82.00 88 LEU A C 1
ATOM 716 O O . LEU A 1 88 ? 8.503 1.893 -9.770 1.00 82.00 88 LEU A O 1
ATOM 720 N N . SER A 1 89 ? 9.733 2.965 -8.225 1.00 83.69 89 SER A N 1
ATOM 721 C CA . SER A 1 89 ? 10.833 3.301 -9.125 1.00 83.69 89 SER A CA 1
ATOM 722 C C . SER A 1 89 ? 12.158 2.949 -8.473 1.00 83.69 89 SER A C 1
ATOM 724 O O . SER A 1 89 ? 12.405 3.299 -7.317 1.00 83.69 89 SER A O 1
ATOM 726 N N . TYR A 1 90 ? 13.011 2.238 -9.202 1.00 82.25 90 TYR A N 1
ATOM 727 C CA . TYR A 1 90 ? 14.364 1.930 -8.758 1.00 82.25 90 TYR A CA 1
ATOM 728 C C . TYR A 1 90 ? 15.343 1.950 -9.926 1.00 82.25 90 TYR A C 1
ATOM 730 O O . TYR A 1 90 ? 14.994 1.735 -11.087 1.00 82.25 90 TYR A O 1
ATOM 738 N N . ALA A 1 91 ? 16.596 2.250 -9.593 1.00 83.62 91 ALA A N 1
ATOM 739 C CA . ALA A 1 91 ? 17.659 2.470 -10.556 1.00 83.62 91 ALA A CA 1
ATOM 740 C C . ALA A 1 91 ? 18.717 1.366 -10.459 1.00 83.62 91 ALA A C 1
ATOM 742 O O . ALA A 1 91 ? 19.300 1.138 -9.399 1.00 83.62 91 ALA A O 1
ATOM 743 N N . ILE A 1 92 ? 19.003 0.720 -11.584 1.00 83.81 92 ILE A N 1
ATOM 744 C CA . ILE A 1 92 ? 19.985 -0.353 -11.718 1.00 83.81 92 ILE A CA 1
ATOM 745 C C . ILE A 1 92 ? 21.234 0.215 -12.402 1.00 83.81 92 ILE A C 1
ATOM 747 O O . ILE A 1 92 ? 21.141 0.707 -13.529 1.00 83.81 92 ILE A O 1
ATOM 751 N N . PRO A 1 93 ? 22.416 0.174 -11.765 1.00 83.88 93 PRO A N 1
ATOM 752 C CA . PRO A 1 93 ? 23.641 0.658 -12.386 1.00 83.88 93 PRO A CA 1
ATOM 753 C C . PRO A 1 93 ? 24.079 -0.265 -13.532 1.00 83.88 93 PRO A C 1
ATOM 755 O O . PRO A 1 93 ? 24.199 -1.480 -13.363 1.00 83.88 93 PRO A O 1
ATOM 758 N N . ILE A 1 94 ? 24.369 0.320 -14.695 1.00 83.81 94 ILE A N 1
ATOM 759 C CA . ILE A 1 94 ? 24.855 -0.405 -15.873 1.00 83.81 94 ILE A CA 1
ATOM 760 C C . ILE A 1 94 ? 26.365 -0.631 -15.734 1.00 83.81 94 ILE A C 1
ATOM 762 O O . ILE A 1 94 ? 27.172 0.268 -15.996 1.00 83.81 94 ILE A O 1
ATOM 766 N N . LYS A 1 95 ? 26.720 -1.853 -15.326 1.00 83.50 95 LYS A N 1
ATOM 767 C CA . LYS A 1 95 ? 28.100 -2.351 -15.222 1.00 83.50 95 LYS A CA 1
ATOM 768 C C . LYS A 1 95 ? 28.679 -2.762 -16.584 1.00 83.50 95 LYS A C 1
ATOM 770 O O . LYS A 1 95 ? 27.974 -2.825 -17.588 1.00 83.50 95 LYS A O 1
ATOM 775 N N . SER A 1 96 ? 29.959 -3.109 -16.592 1.00 80.81 96 SER A N 1
ATOM 776 C CA . SER A 1 96 ? 30.812 -3.377 -17.752 1.00 80.81 96 SER A CA 1
ATOM 777 C C . SER A 1 96 ? 30.269 -4.495 -18.638 1.00 80.81 96 SER A C 1
ATOM 779 O O . SER A 1 96 ? 30.270 -4.369 -19.858 1.00 80.81 96 SER A O 1
ATOM 781 N N . GLU A 1 97 ? 29.742 -5.560 -18.037 1.00 82.19 97 GLU A N 1
ATOM 782 C CA . GLU A 1 97 ? 29.178 -6.704 -18.768 1.00 82.19 97 GLU A CA 1
ATOM 783 C C . GLU A 1 97 ? 27.841 -6.360 -19.448 1.00 82.19 97 GLU A C 1
ATOM 785 O O . GLU A 1 97 ? 27.608 -6.700 -20.610 1.00 82.19 97 GLU A O 1
ATOM 790 N N . LEU A 1 98 ? 26.987 -5.588 -18.767 1.00 82.31 98 LEU A N 1
ATOM 791 C CA . LEU A 1 98 ? 25.747 -5.066 -19.353 1.00 82.31 98 LEU A CA 1
ATOM 792 C C . LEU A 1 98 ? 26.035 -4.059 -20.464 1.00 82.31 98 LEU A C 1
ATOM 794 O O . LEU A 1 98 ? 25.331 -4.005 -21.461 1.00 82.31 98 LEU A O 1
ATOM 798 N N . ARG A 1 99 ? 27.092 -3.263 -20.306 1.00 85.31 99 ARG A N 1
ATOM 799 C CA . ARG A 1 99 ? 27.500 -2.255 -21.282 1.00 85.31 99 ARG A CA 1
ATOM 800 C C . ARG A 1 99 ? 27.952 -2.883 -22.600 1.00 85.31 99 ARG A C 1
ATOM 802 O O . ARG A 1 99 ? 27.543 -2.399 -23.649 1.00 85.31 99 ARG A O 1
ATOM 809 N N . LYS A 1 100 ? 28.734 -3.968 -22.542 1.00 84.25 100 LYS A N 1
ATOM 810 C CA . LYS A 1 100 ? 29.164 -4.737 -23.724 1.00 84.25 100 LYS A CA 1
ATOM 811 C C . LYS A 1 100 ? 27.970 -5.357 -24.449 1.00 84.25 100 LYS A C 1
ATOM 813 O O . LYS A 1 100 ? 27.750 -5.039 -25.607 1.00 84.25 100 LYS A O 1
ATOM 818 N N . SER A 1 101 ? 27.137 -6.116 -23.735 1.00 83.06 101 SER A N 1
ATOM 819 C CA . SER A 1 101 ? 25.939 -6.742 -24.323 1.00 83.06 101 SER A CA 1
ATOM 820 C C . SER A 1 101 ? 24.963 -5.721 -24.918 1.00 83.06 101 SER A C 1
ATOM 822 O O . SER A 1 101 ? 24.402 -5.941 -25.989 1.00 83.06 101 SER A O 1
ATOM 824 N N . PHE A 1 102 ? 24.800 -4.560 -24.278 1.00 84.50 102 PHE A N 1
ATOM 825 C CA . PHE A 1 102 ? 23.998 -3.467 -24.825 1.00 84.50 102 PHE A CA 1
ATOM 826 C C . PHE A 1 102 ? 24.615 -2.873 -26.099 1.00 84.50 102 PHE A C 1
ATOM 828 O O . PHE A 1 102 ? 23.900 -2.602 -27.061 1.00 84.50 102 PHE A O 1
ATOM 835 N N . LEU A 1 103 ? 25.937 -2.672 -26.123 1.00 83.94 103 LEU A N 1
ATOM 836 C CA . LEU A 1 103 ? 26.649 -2.209 -27.314 1.00 83.94 103 LEU A CA 1
ATOM 837 C C . LEU A 1 103 ? 26.545 -3.208 -28.465 1.00 83.94 103 LEU A C 1
ATOM 839 O O . LEU A 1 103 ? 26.335 -2.767 -29.590 1.00 83.94 103 LEU A O 1
ATOM 843 N N . ASP A 1 104 ? 26.632 -4.508 -28.195 1.00 82.19 104 ASP A N 1
ATOM 844 C CA . ASP A 1 104 ? 26.511 -5.561 -29.208 1.00 82.19 104 ASP A CA 1
ATOM 845 C C . ASP A 1 104 ? 25.121 -5.529 -29.864 1.00 82.19 104 ASP A C 1
ATOM 847 O O . ASP A 1 104 ? 24.993 -5.528 -31.092 1.00 82.19 104 ASP A O 1
ATOM 851 N N . ILE A 1 105 ? 24.069 -5.360 -29.056 1.00 80.88 105 ILE A N 1
ATOM 852 C CA . ILE A 1 105 ? 22.692 -5.229 -29.550 1.00 80.88 105 ILE A CA 1
ATOM 853 C C . ILE A 1 105 ? 22.512 -3.962 -30.395 1.00 80.88 105 ILE A C 1
ATOM 855 O O . ILE A 1 105 ? 21.865 -4.004 -31.438 1.00 80.88 105 ILE A O 1
ATOM 859 N N . LEU A 1 106 ? 23.111 -2.839 -29.985 1.00 79.50 106 LEU A N 1
ATOM 860 C CA . LEU A 1 106 ? 23.030 -1.576 -30.726 1.00 79.50 106 LEU A CA 1
ATOM 861 C C . LEU A 1 106 ? 23.936 -1.511 -31.966 1.00 79.50 106 LEU A C 1
ATOM 863 O O . LEU A 1 106 ? 23.707 -0.680 -32.852 1.00 79.50 106 LEU A O 1
ATOM 867 N N . ALA A 1 107 ? 25.020 -2.285 -31.994 1.00 71.69 107 ALA A N 1
ATOM 868 C CA . ALA A 1 107 ? 25.972 -2.342 -33.099 1.00 71.69 107 ALA A CA 1
ATOM 869 C C . ALA A 1 107 ? 25.470 -3.216 -34.248 1.00 71.69 107 ALA A C 1
ATOM 871 O O . ALA A 1 107 ? 25.929 -3.051 -35.377 1.00 71.69 107 ALA A O 1
ATOM 872 N N . THR A 1 108 ? 24.523 -4.109 -33.964 1.00 68.12 108 THR A N 1
ATOM 873 C CA . THR A 1 108 ? 23.902 -4.944 -34.983 1.00 68.12 108 THR A CA 1
ATOM 874 C C . THR A 1 108 ? 23.169 -4.050 -35.976 1.00 68.12 108 THR A C 1
ATOM 876 O O . THR A 1 108 ? 22.338 -3.224 -35.592 1.00 68.12 108 THR A O 1
ATOM 879 N N . ASP A 1 109 ? 23.537 -4.168 -37.252 1.00 56.91 109 ASP A N 1
ATOM 880 C CA . ASP A 1 109 ? 23.002 -3.318 -38.307 1.00 56.91 109 ASP A CA 1
ATOM 881 C C . ASP A 1 109 ? 21.526 -3.644 -38.534 1.00 56.91 109 ASP A C 1
ATOM 883 O O . ASP A 1 109 ? 21.148 -4.608 -39.207 1.00 56.91 109 ASP A O 1
ATOM 887 N N . LEU A 1 110 ? 20.684 -2.820 -37.923 1.00 59.31 110 LEU A N 1
ATOM 888 C CA . LEU A 1 110 ? 19.237 -2.930 -37.950 1.00 59.31 110 LEU A CA 1
ATOM 889 C C . LEU A 1 110 ? 18.673 -2.829 -39.378 1.00 59.31 110 LEU A C 1
ATOM 891 O O . LEU A 1 110 ? 17.558 -3.285 -39.625 1.00 59.31 110 LEU A O 1
ATOM 895 N N . ALA A 1 111 ? 19.455 -2.275 -40.316 1.00 49.81 111 ALA A N 1
ATOM 896 C CA . ALA A 1 111 ? 19.120 -2.187 -41.733 1.00 49.81 111 ALA A CA 1
ATOM 897 C C . ALA A 1 111 ? 19.335 -3.508 -42.496 1.00 49.81 111 ALA A C 1
ATOM 899 O O . ALA A 1 111 ? 18.656 -3.738 -43.490 1.00 49.81 111 ALA A O 1
ATOM 900 N N . ASN A 1 112 ? 20.215 -4.403 -42.028 1.00 52.47 112 ASN A N 1
ATOM 901 C CA . ASN A 1 112 ? 20.412 -5.730 -42.636 1.00 52.47 112 ASN A CA 1
ATOM 902 C C . ASN A 1 112 ? 19.443 -6.784 -42.067 1.00 52.47 112 ASN A C 1
ATOM 904 O O . ASN A 1 112 ?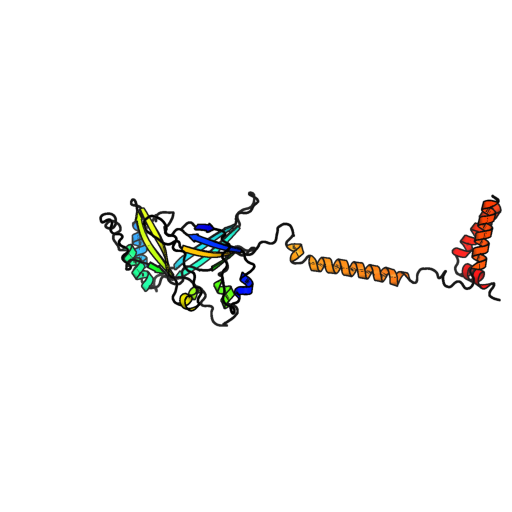 19.177 -7.800 -42.711 1.00 52.47 112 ASN A O 1
ATOM 908 N N . ALA A 1 113 ? 18.867 -6.527 -40.887 1.00 52.28 113 ALA A N 1
ATOM 909 C CA . ALA A 1 113 ? 17.876 -7.393 -40.243 1.00 52.28 113 ALA A CA 1
ATOM 910 C C . ALA A 1 113 ? 16.505 -7.405 -40.955 1.00 52.28 113 ALA A C 1
ATOM 912 O O . ALA A 1 113 ? 15.738 -8.354 -40.804 1.00 52.28 113 ALA A O 1
ATOM 913 N N . THR A 1 114 ? 16.191 -6.381 -41.756 1.00 49.25 114 THR A N 1
ATOM 914 C CA . THR A 1 114 ? 14.934 -6.279 -42.523 1.00 49.25 114 THR A CA 1
ATOM 915 C C . THR A 1 114 ? 14.918 -7.135 -43.792 1.00 49.25 114 THR A C 1
ATOM 917 O O . THR A 1 114 ? 13.839 -7.487 -44.261 1.00 49.25 114 THR A O 1
ATOM 920 N N . ILE A 1 115 ? 16.084 -7.494 -44.346 1.00 46.53 115 ILE A N 1
ATOM 921 C CA . ILE A 1 115 ? 16.190 -8.114 -45.681 1.00 46.53 115 ILE A CA 1
ATOM 922 C C . ILE A 1 115 ? 16.114 -9.648 -45.626 1.00 46.53 115 ILE A C 1
ATOM 924 O O . ILE A 1 115 ? 15.583 -10.266 -46.545 1.00 46.53 115 ILE A O 1
ATOM 928 N N . ASN A 1 116 ? 16.580 -10.279 -44.545 1.00 45.25 116 ASN A N 1
ATOM 929 C CA . ASN A 1 116 ? 16.751 -11.737 -44.520 1.00 45.25 116 ASN A CA 1
ATOM 930 C C . ASN A 1 116 ? 15.652 -12.522 -43.793 1.00 45.25 116 ASN A C 1
ATOM 932 O O . ASN A 1 116 ? 15.749 -13.744 -43.738 1.00 45.25 116 ASN A O 1
ATOM 936 N N . GLY A 1 117 ? 14.628 -11.873 -43.220 1.00 48.22 117 GLY A N 1
ATOM 937 C CA . GLY A 1 117 ? 13.549 -12.586 -42.514 1.00 48.22 117 GLY A CA 1
ATOM 938 C C . GLY A 1 117 ? 14.046 -13.562 -41.433 1.00 48.22 117 GLY A C 1
ATOM 939 O O . GLY A 1 117 ? 13.340 -14.497 -41.066 1.00 48.22 117 GLY A O 1
ATOM 940 N N . LEU A 1 118 ? 15.269 -13.365 -40.941 1.00 41.72 118 LEU A N 1
ATOM 941 C CA . LEU A 1 118 ? 15.956 -14.235 -39.999 1.00 41.72 118 LEU A CA 1
ATOM 942 C C . LEU A 1 118 ? 15.993 -13.525 -38.651 1.00 41.72 118 LEU A C 1
ATOM 944 O O . LEU A 1 118 ? 16.985 -12.930 -38.253 1.00 41.72 118 LEU A O 1
ATOM 948 N N . LEU A 1 119 ? 14.864 -13.602 -37.957 1.00 48.78 119 LEU A N 1
ATOM 949 C CA . LEU A 1 119 ? 14.860 -13.652 -36.502 1.00 48.78 119 LEU A CA 1
ATOM 950 C C . LEU A 1 119 ? 14.653 -15.123 -36.126 1.00 48.78 119 LEU A C 1
ATOM 952 O O . LEU A 1 119 ? 13.621 -15.488 -35.567 1.00 48.78 119 LEU A O 1
ATOM 956 N N . GLN A 1 120 ? 15.598 -15.990 -36.514 1.00 45.84 120 GLN A N 1
ATOM 957 C CA . GLN A 1 120 ? 15.795 -17.190 -35.708 1.00 45.84 120 GLN A CA 1
ATOM 958 C C . GLN A 1 120 ? 16.295 -16.711 -34.347 1.00 45.84 120 GLN A C 1
ATOM 960 O O . GLN A 1 120 ? 17.044 -15.740 -34.257 1.00 45.84 120 GLN A O 1
ATOM 965 N N . ASP A 1 121 ? 15.754 -17.340 -33.313 1.00 49.25 121 ASP A N 1
ATOM 966 C CA . ASP A 1 121 ? 15.923 -17.053 -31.893 1.00 49.25 121 ASP A CA 1
ATOM 967 C C . ASP A 1 121 ? 17.376 -17.354 -31.472 1.00 49.25 121 ASP A C 1
ATOM 969 O O . ASP A 1 121 ? 17.656 -18.287 -30.720 1.00 49.25 121 ASP A O 1
ATOM 973 N N . ASP A 1 122 ? 18.335 -16.616 -32.037 1.00 50.91 122 ASP A N 1
ATOM 974 C CA . ASP A 1 122 ? 19.744 -16.723 -31.694 1.00 50.91 122 ASP A CA 1
ATOM 975 C C . ASP A 1 122 ? 19.896 -16.205 -30.265 1.00 50.91 122 ASP A C 1
ATOM 977 O O . ASP A 1 122 ? 19.935 -15.001 -29.991 1.00 50.91 122 ASP A O 1
ATOM 981 N N . ALA A 1 123 ? 19.983 -17.159 -29.337 1.00 50.25 123 ALA A N 1
ATOM 982 C CA . ALA A 1 123 ? 20.094 -16.961 -27.895 1.00 50.25 123 ALA A CA 1
ATOM 983 C C . ALA A 1 123 ? 21.254 -16.034 -27.462 1.00 50.25 123 ALA A C 1
ATOM 985 O O . ALA A 1 123 ? 21.362 -15.684 -26.285 1.00 50.25 123 ALA A O 1
ATOM 986 N N . SER A 1 124 ? 22.132 -15.640 -28.389 1.00 50.28 124 SER A N 1
ATOM 987 C CA . SER A 1 124 ? 23.273 -14.750 -28.182 1.00 50.28 124 SER A CA 1
ATOM 988 C C . SER A 1 124 ? 22.947 -13.254 -28.235 1.00 50.28 124 SER A C 1
ATOM 990 O O . SER A 1 124 ? 23.809 -12.463 -27.864 1.00 50.28 124 SER A O 1
ATOM 992 N N . MET A 1 125 ? 21.748 -12.835 -28.661 1.00 65.44 125 MET A N 1
ATOM 993 C CA . MET A 1 125 ? 21.411 -11.409 -28.836 1.00 65.44 125 MET A CA 1
ATOM 994 C C . MET A 1 125 ? 20.362 -10.911 -27.826 1.00 65.44 125 MET A C 1
ATOM 996 O O . MET A 1 125 ? 19.350 -10.293 -28.159 1.00 65.44 125 MET A O 1
ATOM 1000 N N . HIS A 1 126 ? 20.612 -11.209 -26.555 1.00 75.00 126 HIS A N 1
ATOM 1001 C CA . HIS A 1 126 ? 19.725 -10.920 -25.434 1.00 75.00 126 HIS A CA 1
ATOM 1002 C C . HIS A 1 126 ? 20.442 -10.084 -24.374 1.00 75.00 126 HIS A C 1
ATOM 1004 O O . HIS A 1 126 ? 21.497 -10.466 -23.869 1.00 75.00 126 HIS A O 1
ATOM 1010 N N . LEU A 1 127 ? 19.852 -8.950 -23.999 1.00 84.62 127 LEU A N 1
ATOM 1011 C CA . LEU A 1 127 ? 20.310 -8.129 -22.886 1.00 84.62 127 LEU A CA 1
ATOM 1012 C C . LEU A 1 127 ? 19.683 -8.653 -21.601 1.00 84.62 127 LEU A C 1
ATOM 1014 O O . LEU A 1 127 ? 18.499 -8.439 -21.361 1.00 84.62 127 LEU A O 1
ATOM 1018 N N . VAL A 1 128 ? 20.473 -9.309 -20.758 1.00 86.19 128 VAL A N 1
ATOM 1019 C CA . VAL A 1 128 ? 19.992 -9.814 -19.467 1.00 86.19 128 VAL A CA 1
ATOM 1020 C C . VAL A 1 128 ? 20.350 -8.821 -18.374 1.00 86.19 128 VAL A C 1
ATOM 1022 O O . VAL A 1 128 ? 21.499 -8.757 -17.949 1.00 86.19 128 VAL A O 1
ATOM 1025 N N . VAL A 1 129 ? 19.369 -8.054 -17.905 1.00 86.88 129 VAL A N 1
ATOM 1026 C CA . VAL A 1 129 ? 19.530 -7.153 -16.763 1.00 86.88 129 VAL A CA 1
ATOM 1027 C C . VAL A 1 129 ? 19.201 -7.916 -15.479 1.00 86.88 129 VAL A C 1
ATOM 1029 O O . VAL A 1 129 ? 18.056 -8.341 -15.303 1.00 86.88 129 VAL A O 1
ATOM 1032 N N . PRO A 1 130 ? 20.174 -8.103 -14.572 1.00 83.25 130 PRO A N 1
ATOM 1033 C CA . PRO A 1 130 ? 19.958 -8.872 -13.361 1.00 83.25 130 PRO A CA 1
ATOM 1034 C C . PRO A 1 130 ? 19.107 -8.095 -12.357 1.00 83.25 130 PRO A C 1
ATOM 1036 O O . PRO A 1 130 ? 19.269 -6.878 -12.220 1.00 83.25 130 PRO A O 1
ATOM 1039 N N . TYR A 1 131 ? 18.266 -8.812 -11.609 1.00 80.00 131 TYR A N 1
ATOM 1040 C CA . TYR A 1 131 ? 17.476 -8.259 -10.500 1.00 80.00 131 TYR A CA 1
ATOM 1041 C C . TYR A 1 131 ? 16.618 -7.039 -10.890 1.00 80.00 131 TYR A C 1
ATOM 1043 O O . TYR A 1 131 ? 16.613 -6.016 -10.200 1.00 80.00 131 TYR A O 1
ATOM 1051 N N . ALA A 1 132 ? 15.935 -7.126 -12.029 1.00 82.75 132 ALA A N 1
ATOM 1052 C CA . ALA A 1 132 ? 15.295 -5.986 -12.682 1.00 82.75 132 ALA A CA 1
ATOM 1053 C C . ALA A 1 132 ? 13.767 -6.048 -12.725 1.00 82.75 132 ALA A C 1
ATOM 1055 O O . ALA A 1 132 ? 13.146 -5.113 -13.223 1.00 82.75 132 ALA A O 1
ATOM 1056 N N . LEU A 1 133 ? 13.153 -7.134 -12.252 1.00 83.88 133 LEU A N 1
ATOM 1057 C CA . LEU A 1 133 ? 11.700 -7.252 -12.196 1.00 83.88 133 LEU A CA 1
ATOM 1058 C C . LEU A 1 133 ? 11.256 -7.867 -10.859 1.00 83.88 133 LEU A C 1
ATOM 1060 O O . LEU A 1 133 ? 11.645 -9.001 -10.564 1.00 83.88 133 LEU A O 1
ATOM 1064 N N . PRO A 1 134 ? 10.439 -7.167 -10.049 1.00 82.50 134 PRO A N 1
ATOM 1065 C CA . PRO A 1 134 ? 9.891 -7.733 -8.827 1.00 82.50 134 PRO A CA 1
ATOM 1066 C C . PRO A 1 134 ? 8.793 -8.744 -9.158 1.00 82.50 134 PRO A C 1
ATOM 1068 O O . PRO A 1 134 ? 7.925 -8.486 -9.989 1.00 82.50 134 PRO A O 1
ATOM 1071 N N . ASN A 1 135 ? 8.782 -9.870 -8.448 1.00 76.25 135 ASN A N 1
ATOM 1072 C CA . ASN A 1 135 ? 7.727 -10.879 -8.610 1.00 76.25 135 ASN A CA 1
ATOM 1073 C C . ASN A 1 135 ? 6.445 -10.485 -7.882 1.00 76.25 135 ASN A C 1
ATOM 1075 O O . ASN A 1 135 ? 5.344 -10.837 -8.306 1.00 76.25 135 ASN A O 1
ATOM 1079 N N . PHE A 1 136 ? 6.600 -9.755 -6.779 1.00 77.25 136 PHE A N 1
ATOM 1080 C CA . PHE A 1 136 ? 5.521 -9.412 -5.876 1.00 77.25 136 PHE A CA 1
ATOM 1081 C C . PHE A 1 136 ? 5.576 -7.943 -5.507 1.00 77.25 136 PHE A C 1
ATOM 1083 O O . PHE A 1 136 ? 6.604 -7.430 -5.072 1.00 77.25 136 PHE A O 1
ATOM 1090 N N . VAL A 1 137 ? 4.430 -7.290 -5.598 1.00 80.25 137 VAL A N 1
ATOM 1091 C CA . VAL A 1 137 ? 4.266 -5.895 -5.222 1.00 80.25 137 VAL A CA 1
ATOM 1092 C C . VAL A 1 137 ? 3.068 -5.787 -4.293 1.00 80.25 137 VAL A C 1
ATOM 1094 O O . VAL A 1 137 ? 2.047 -6.432 -4.504 1.00 80.25 137 VAL A O 1
ATOM 1097 N N . ILE A 1 138 ? 3.176 -4.981 -3.247 1.00 78.25 138 ILE A N 1
ATOM 1098 C CA . ILE A 1 138 ? 2.094 -4.687 -2.315 1.00 78.25 138 ILE A CA 1
ATOM 1099 C C . ILE A 1 138 ? 1.546 -3.302 -2.638 1.00 78.25 138 ILE A C 1
ATOM 1101 O O . ILE A 1 138 ? 2.247 -2.293 -2.542 1.00 78.25 138 ILE A O 1
ATOM 1105 N N . VAL A 1 139 ? 0.261 -3.257 -2.972 1.00 79.38 139 VAL A N 1
ATOM 1106 C CA . VAL A 1 139 ? -0.499 -2.025 -3.161 1.00 79.38 139 VAL A CA 1
ATOM 1107 C C . VAL A 1 139 ? -1.178 -1.686 -1.838 1.00 79.38 139 VAL A C 1
ATOM 1109 O O . VAL A 1 139 ? -2.130 -2.350 -1.420 1.00 79.38 139 VAL A O 1
ATOM 1112 N N . GLN A 1 140 ? -0.668 -0.663 -1.157 1.00 73.81 140 GLN A N 1
ATOM 1113 C CA . GLN A 1 140 ? -1.236 -0.191 0.104 1.00 73.81 140 GLN A CA 1
ATOM 1114 C C . GLN A 1 140 ? -2.525 0.607 -0.129 1.00 73.81 140 GLN A C 1
ATOM 1116 O O . GLN A 1 140 ? -2.687 1.289 -1.137 1.00 73.81 140 GLN A O 1
ATOM 1121 N N . ASN A 1 141 ? -3.445 0.572 0.836 1.00 68.12 141 ASN A N 1
ATOM 1122 C CA . ASN A 1 141 ? -4.694 1.344 0.767 1.00 68.12 141 ASN A CA 1
ATOM 1123 C C . ASN A 1 141 ? -4.497 2.854 1.068 1.00 68.12 141 ASN A C 1
ATOM 1125 O O . ASN A 1 141 ? -5.316 3.695 0.674 1.00 68.12 141 ASN A O 1
ATOM 1129 N N . GLU A 1 142 ? -3.423 3.216 1.777 1.00 63.81 142 GLU A N 1
ATOM 1130 C CA . GLU A 1 142 ? -3.039 4.594 2.112 1.00 63.81 142 GLU A CA 1
ATOM 1131 C C . GLU A 1 142 ? -1.595 4.847 1.634 1.00 63.81 142 GLU A C 1
ATOM 1133 O O . GLU A 1 142 ? -0.735 4.001 1.846 1.00 63.81 142 GLU A O 1
ATOM 1138 N N . GLY A 1 143 ? -1.335 5.998 0.999 1.00 61.81 143 GLY A N 1
ATOM 1139 C CA . GLY A 1 143 ? -0.014 6.368 0.461 1.00 61.81 143 GLY A CA 1
ATOM 1140 C C . GLY A 1 143 ? 0.090 6.291 -1.068 1.00 61.81 143 GLY A C 1
ATOM 1141 O O . GLY A 1 143 ? -0.844 5.856 -1.735 1.00 61.81 143 GLY A O 1
ATOM 1142 N N . GLU A 1 144 ? 1.220 6.750 -1.608 1.00 61.00 144 GLU A N 1
ATOM 1143 C CA . GLU A 1 144 ? 1.542 6.777 -3.052 1.00 61.00 144 GLU A CA 1
ATOM 1144 C C . GLU A 1 144 ? 2.663 5.787 -3.419 1.00 61.00 144 GLU A C 1
ATOM 1146 O O . GLU A 1 144 ? 3.041 5.667 -4.579 1.00 61.00 144 GLU A O 1
ATOM 1151 N N . SER A 1 145 ? 3.188 5.049 -2.437 1.00 61.12 145 SER A N 1
ATOM 1152 C CA . SER A 1 145 ? 4.293 4.109 -2.631 1.00 61.12 145 SER A CA 1
ATOM 1153 C C . SER A 1 145 ? 3.786 2.673 -2.715 1.00 61.12 145 SER A C 1
ATOM 1155 O O . SER A 1 145 ? 2.926 2.250 -1.936 1.00 61.12 145 SER A O 1
ATOM 1157 N N . LEU A 1 146 ? 4.324 1.925 -3.671 1.00 60.16 146 LEU A N 1
ATOM 1158 C CA . LEU A 1 146 ? 4.209 0.474 -3.730 1.00 60.16 146 LEU A CA 1
ATOM 1159 C C . LEU A 1 146 ? 5.300 -0.139 -2.848 1.00 60.16 146 LEU A C 1
ATOM 1161 O O . LEU A 1 146 ? 6.474 0.204 -2.973 1.00 60.16 146 LEU A O 1
ATOM 1165 N N . LEU A 1 147 ? 4.920 -1.057 -1.959 1.00 61.75 147 LEU A N 1
ATOM 1166 C CA . LEU A 1 147 ? 5.894 -1.772 -1.139 1.00 61.75 147 LEU A CA 1
ATOM 1167 C C . LEU A 1 147 ? 6.309 -3.056 -1.853 1.00 61.75 147 LEU A C 1
ATOM 1169 O O . LEU A 1 147 ? 5.471 -3.781 -2.379 1.00 61.75 147 LEU A O 1
ATOM 1173 N N . ASP A 1 148 ? 7.593 -3.365 -1.856 1.00 58.34 148 ASP A N 1
ATOM 1174 C CA . ASP A 1 148 ? 8.082 -4.636 -2.375 1.00 58.34 148 ASP A CA 1
ATOM 1175 C C . ASP A 1 148 ? 7.791 -5.757 -1.361 1.00 58.34 148 ASP A C 1
ATOM 1177 O O . ASP A 1 148 ? 8.183 -5.677 -0.193 1.00 58.34 148 ASP A O 1
ATOM 1181 N N . ALA A 1 149 ? 7.063 -6.799 -1.778 1.00 53.06 149 ALA A N 1
ATOM 1182 C CA . ALA A 1 149 ? 6.619 -7.847 -0.856 1.00 53.06 149 ALA A CA 1
ATOM 1183 C C . ALA A 1 149 ? 7.781 -8.710 -0.338 1.00 53.06 149 ALA A C 1
ATOM 1185 O O . ALA A 1 149 ? 7.677 -9.304 0.738 1.00 53.06 149 ALA A O 1
ATOM 1186 N N . ALA A 1 150 ? 8.901 -8.744 -1.067 1.00 51.09 150 ALA A N 1
ATOM 1187 C CA . ALA A 1 150 ? 10.119 -9.405 -0.616 1.00 51.09 150 ALA A CA 1
ATOM 1188 C C . ALA A 1 150 ? 10.734 -8.728 0.625 1.00 51.09 150 ALA A C 1
ATOM 1190 O O . ALA A 1 150 ? 11.392 -9.388 1.431 1.00 51.09 150 ALA A O 1
ATOM 1191 N N . ILE A 1 151 ? 10.484 -7.427 0.814 1.00 49.03 151 ILE A N 1
ATOM 1192 C CA . ILE A 1 151 ? 10.991 -6.645 1.950 1.00 49.03 151 ILE A CA 1
ATOM 1193 C C . ILE A 1 151 ? 10.211 -6.970 3.234 1.00 49.03 151 ILE A C 1
ATOM 1195 O O . ILE A 1 151 ? 10.811 -7.065 4.303 1.00 49.03 151 ILE A O 1
ATOM 1199 N N . GLU A 1 152 ? 8.899 -7.237 3.157 1.00 48.25 152 GLU A N 1
ATOM 1200 C CA . GLU A 1 152 ? 8.139 -7.676 4.341 1.00 48.25 152 GLU A CA 1
ATOM 1201 C C . GLU A 1 152 ? 8.550 -9.084 4.807 1.00 48.25 152 GLU A C 1
ATOM 1203 O O . GLU A 1 152 ? 8.598 -9.324 6.013 1.00 48.25 152 GLU A O 1
ATOM 1208 N N . GLN A 1 153 ? 8.889 -9.997 3.887 1.00 45.91 153 GLN A N 1
ATOM 1209 C CA . GLN A 1 153 ? 9.282 -11.370 4.236 1.00 45.91 153 GLN A CA 1
ATOM 1210 C C . GLN A 1 153 ? 10.650 -11.459 4.923 1.00 45.91 153 GLN A C 1
ATOM 1212 O O . GLN A 1 153 ? 10.809 -12.269 5.832 1.00 45.91 153 GLN A O 1
ATOM 1217 N N . ASN A 1 154 ? 11.611 -10.617 4.534 1.00 41.94 154 ASN A N 1
ATOM 1218 C CA . ASN A 1 154 ? 12.957 -10.628 5.118 1.00 41.94 154 ASN A CA 1
ATOM 1219 C C . ASN A 1 154 ? 13.070 -9.785 6.401 1.00 41.94 154 ASN A C 1
ATOM 1221 O O . ASN A 1 154 ? 14.035 -9.923 7.135 1.00 41.94 154 ASN A O 1
ATOM 1225 N N . SER A 1 155 ? 12.085 -8.942 6.727 1.00 40.78 155 SER A N 1
ATOM 1226 C CA . SER A 1 155 ? 12.137 -8.108 7.942 1.00 40.78 155 SER A CA 1
ATOM 1227 C C . SER A 1 155 ? 12.059 -8.880 9.274 1.00 40.78 155 SER A C 1
ATOM 1229 O O . SER A 1 155 ? 12.266 -8.287 10.331 1.00 40.78 155 SER A O 1
ATOM 1231 N N . ALA A 1 156 ? 11.769 -10.188 9.244 1.00 40.72 156 ALA A N 1
ATOM 1232 C CA . ALA A 1 156 ? 11.754 -11.039 10.436 1.00 40.72 156 ALA A CA 1
ATOM 1233 C C . ALA A 1 156 ? 13.116 -11.686 10.746 1.00 40.72 156 ALA A C 1
ATOM 1235 O O . ALA A 1 156 ? 13.316 -12.146 11.868 1.00 40.72 156 ALA A O 1
ATOM 1236 N N . GLU A 1 157 ? 14.057 -11.702 9.799 1.00 39.06 157 GLU A N 1
ATOM 1237 C CA . GLU A 1 157 ? 15.369 -12.314 9.985 1.00 39.06 157 GLU A CA 1
ATOM 1238 C C . GLU A 1 157 ? 16.449 -11.481 9.280 1.00 39.06 157 GLU A C 1
ATOM 1240 O O . GLU A 1 157 ? 16.402 -11.286 8.070 1.00 39.06 157 GLU A O 1
ATOM 1245 N N . VAL A 1 158 ? 17.476 -11.104 10.052 1.00 34.09 158 VAL A N 1
ATOM 1246 C CA . VAL A 1 158 ? 18.809 -10.629 9.631 1.00 34.09 158 VAL A CA 1
ATOM 1247 C C . VAL A 1 158 ? 19.044 -9.106 9.728 1.00 34.09 158 VAL A C 1
ATOM 1249 O O . VAL A 1 158 ? 18.669 -8.317 8.869 1.00 34.09 158 VAL A O 1
ATOM 1252 N N . GLU A 1 159 ? 19.805 -8.726 10.765 1.00 34.06 159 GLU A N 1
ATOM 1253 C CA . GLU A 1 159 ? 20.447 -7.418 11.019 1.00 34.06 159 GLU A CA 1
ATOM 1254 C C . GLU A 1 159 ? 21.551 -7.031 10.003 1.00 34.06 159 GLU A C 1
ATOM 1256 O O . GLU A 1 159 ? 22.356 -6.141 10.264 1.00 34.06 159 GLU A O 1
ATOM 1261 N N . ASN A 1 160 ? 21.607 -7.655 8.827 1.00 34.66 160 ASN A N 1
ATOM 1262 C CA . ASN A 1 160 ? 22.579 -7.326 7.785 1.00 34.66 160 ASN A CA 1
ATOM 1263 C C . ASN A 1 160 ? 21.843 -6.701 6.604 1.00 34.66 160 ASN A C 1
ATOM 1265 O O . ASN A 1 160 ? 20.793 -7.203 6.207 1.00 34.66 160 ASN A O 1
ATOM 1269 N N . GLU A 1 161 ? 22.401 -5.608 6.077 1.00 34.62 161 GLU A N 1
ATOM 1270 C CA . GLU A 1 161 ? 21.959 -4.861 4.894 1.00 34.62 161 GLU A CA 1
ATOM 1271 C C . GLU A 1 161 ? 21.092 -5.714 3.958 1.00 34.62 161 GLU A C 1
ATOM 1273 O O . GLU A 1 161 ? 21.584 -6.616 3.279 1.00 34.62 161 GLU A O 1
ATOM 1278 N N . CYS A 1 162 ? 19.777 -5.474 3.961 1.00 41.12 162 CYS A N 1
ATOM 1279 C CA . CYS A 1 162 ? 18.852 -6.239 3.139 1.00 41.12 162 CYS A CA 1
ATOM 1280 C C . CYS A 1 162 ? 19.283 -6.141 1.669 1.00 41.12 162 CYS A C 1
ATOM 1282 O O . CYS A 1 162 ? 19.107 -5.112 1.015 1.00 41.12 162 CYS A O 1
ATOM 1284 N N . GLN A 1 163 ? 19.815 -7.234 1.121 1.00 47.03 163 GLN A N 1
ATOM 1285 C CA . GLN A 1 163 ? 20.066 -7.391 -0.308 1.00 47.03 163 GLN A CA 1
ATOM 1286 C C . GLN A 1 163 ? 18.720 -7.653 -1.016 1.00 47.03 163 GLN A C 1
ATOM 1288 O O . GLN A 1 163 ? 18.513 -8.717 -1.605 1.00 47.03 163 GLN A O 1
ATOM 1293 N N . CYS A 1 164 ? 17.777 -6.703 -0.913 1.00 50.41 164 CYS A N 1
ATOM 1294 C CA . CYS A 1 164 ? 16.388 -6.803 -1.390 1.00 50.41 164 CYS A CA 1
ATOM 1295 C C . CYS A 1 164 ? 16.319 -7.250 -2.853 1.00 50.41 164 CYS A C 1
ATOM 1297 O O . CYS A 1 164 ? 15.527 -8.118 -3.216 1.00 50.41 164 CYS A O 1
ATOM 1299 N N . ASN A 1 165 ? 17.245 -6.742 -3.666 1.00 58.09 165 ASN A N 1
ATOM 1300 C CA . ASN A 1 165 ? 17.304 -6.999 -5.099 1.00 58.09 165 ASN A CA 1
ATOM 1301 C C . ASN A 1 165 ? 17.511 -8.484 -5.427 1.00 58.09 165 ASN A C 1
ATOM 1303 O O . ASN A 1 165 ? 17.088 -8.916 -6.487 1.00 58.09 165 ASN A O 1
ATOM 1307 N N . SER A 1 166 ? 18.082 -9.295 -4.524 1.00 60.16 166 SER A N 1
ATOM 1308 C CA . SER A 1 166 ? 18.332 -10.727 -4.776 1.00 60.16 166 SER A CA 1
ATOM 1309 C C . SER A 1 166 ? 17.072 -11.565 -5.039 1.00 60.16 166 SER A C 1
ATOM 1311 O O . SER A 1 166 ? 17.159 -12.689 -5.531 1.00 60.16 166 SER A O 1
ATOM 1313 N N . THR A 1 167 ? 15.904 -11.012 -4.713 1.00 66.44 167 THR A N 1
ATOM 1314 C CA . THR A 1 167 ? 14.587 -11.636 -4.880 1.00 66.44 167 THR A CA 1
ATOM 1315 C C . THR A 1 167 ? 13.896 -11.269 -6.191 1.00 66.44 167 THR A C 1
ATOM 1317 O O . THR A 1 167 ? 12.793 -11.748 -6.446 1.00 66.44 167 THR A O 1
ATOM 1320 N N . TYR A 1 168 ? 14.516 -10.426 -7.020 1.00 78.12 168 TYR A N 1
ATOM 1321 C CA . TYR A 1 168 ? 13.964 -10.020 -8.309 1.00 78.12 168 TYR A CA 1
ATOM 1322 C C . TYR A 1 168 ? 14.388 -10.992 -9.403 1.00 78.12 168 TYR A C 1
ATOM 1324 O O . TYR A 1 168 ? 15.485 -11.562 -9.377 1.00 78.12 168 TYR A O 1
ATOM 1332 N N . ASN A 1 169 ? 13.503 -11.152 -10.381 1.00 80.62 169 ASN A N 1
ATOM 1333 C CA . ASN A 1 169 ? 13.800 -11.869 -11.604 1.00 80.62 169 ASN A CA 1
ATOM 1334 C C . ASN A 1 169 ? 14.727 -11.051 -12.504 1.00 80.62 169 ASN A C 1
ATOM 1336 O O . ASN A 1 169 ? 14.791 -9.816 -12.439 1.00 80.62 169 ASN A O 1
ATOM 1340 N N . ASP A 1 170 ? 15.429 -11.771 -13.370 1.00 85.19 170 ASP A N 1
ATOM 1341 C CA . ASP A 1 170 ? 16.266 -11.168 -14.389 1.00 85.19 170 ASP A CA 1
ATOM 1342 C C . ASP A 1 170 ? 15.391 -10.802 -15.591 1.00 85.19 170 ASP A C 1
ATOM 1344 O O . ASP A 1 170 ? 14.522 -11.569 -16.023 1.00 85.19 170 ASP A O 1
ATOM 1348 N N . LEU A 1 171 ? 15.622 -9.614 -16.138 1.00 86.50 171 LEU A N 1
ATOM 1349 C CA . LEU A 1 171 ? 14.899 -9.106 -17.293 1.00 86.50 171 LEU A CA 1
ATOM 1350 C C . LEU A 1 171 ? 15.730 -9.360 -18.546 1.00 86.50 171 LEU A C 1
ATOM 1352 O O . LEU A 1 171 ? 16.791 -8.768 -18.723 1.00 86.50 171 LEU A O 1
ATOM 1356 N N . ASN A 1 172 ? 15.247 -10.233 -19.421 1.00 86.94 172 ASN A N 1
ATOM 1357 C CA . ASN A 1 172 ? 15.787 -10.386 -20.762 1.00 86.94 172 ASN A CA 1
ATOM 1358 C C . ASN A 1 172 ? 15.154 -9.329 -21.675 1.00 86.94 172 ASN A C 1
ATOM 1360 O O . ASN A 1 172 ? 13.936 -9.214 -21.705 1.00 86.94 172 ASN A O 1
ATOM 1364 N N . MET A 1 173 ? 15.944 -8.581 -22.434 1.00 85.06 173 MET A N 1
ATOM 1365 C CA . MET A 1 173 ? 15.460 -7.631 -23.429 1.00 85.06 173 MET A CA 1
ATOM 1366 C C . MET A 1 173 ? 16.107 -7.894 -24.787 1.00 85.06 173 MET A C 1
ATOM 1368 O O . MET A 1 173 ? 17.307 -8.138 -24.883 1.00 85.06 173 MET A O 1
ATOM 1372 N N . LYS A 1 174 ? 15.321 -7.804 -25.858 1.00 82.94 174 LYS A N 1
ATOM 1373 C CA . LYS A 1 174 ? 15.796 -7.887 -27.245 1.00 82.94 174 LYS A CA 1
ATOM 1374 C C . LYS A 1 174 ? 15.128 -6.810 -28.090 1.00 82.94 174 LYS A C 1
ATOM 1376 O O . LYS A 1 174 ? 13.980 -6.435 -27.837 1.00 82.94 174 LYS A O 1
ATOM 1381 N N . ILE A 1 175 ? 15.844 -6.329 -29.098 1.00 79.38 175 ILE A N 1
ATOM 1382 C CA . ILE A 1 175 ? 15.289 -5.420 -30.098 1.00 79.38 175 ILE A CA 1
ATOM 1383 C C . ILE A 1 175 ? 14.630 -6.260 -31.192 1.00 79.38 175 ILE A C 1
ATOM 1385 O O . ILE A 1 175 ? 15.230 -7.199 -31.706 1.00 79.38 175 ILE A O 1
ATOM 1389 N N . ALA A 1 176 ? 13.399 -5.917 -31.548 1.00 76.38 176 ALA A N 1
ATOM 1390 C CA . ALA A 1 176 ? 12.674 -6.493 -32.666 1.00 76.38 176 ALA A CA 1
ATOM 1391 C C . ALA A 1 176 ? 12.372 -5.402 -33.695 1.00 76.38 176 ALA A C 1
ATOM 1393 O O . ALA A 1 176 ? 12.029 -4.278 -33.335 1.00 76.38 176 ALA A O 1
ATOM 1394 N N . VAL A 1 177 ? 12.474 -5.738 -34.978 1.00 76.19 177 VAL A N 1
ATOM 1395 C CA . VAL A 1 177 ? 12.094 -4.842 -36.077 1.00 76.19 177 VAL A CA 1
ATOM 1396 C C . VAL A 1 177 ? 10.814 -5.367 -36.706 1.00 76.19 177 VAL A C 1
ATOM 1398 O O . VAL A 1 177 ? 10.682 -6.567 -36.973 1.00 76.19 177 VAL A O 1
ATOM 1401 N N . GLN A 1 178 ? 9.857 -4.472 -36.913 1.00 73.50 178 GLN A N 1
ATOM 1402 C CA . GLN A 1 178 ? 8.596 -4.762 -37.578 1.00 73.50 178 GLN A CA 1
ATOM 1403 C C . GLN A 1 178 ? 8.155 -3.530 -38.364 1.00 73.50 178 GLN A C 1
ATOM 1405 O O . GLN A 1 178 ? 8.142 -2.434 -37.817 1.00 73.50 178 GLN A O 1
ATOM 1410 N N . ASP A 1 179 ? 7.806 -3.708 -39.641 1.00 73.62 179 ASP A N 1
ATOM 1411 C CA . ASP A 1 179 ? 7.255 -2.649 -40.501 1.00 73.62 179 ASP A CA 1
ATOM 1412 C C . ASP A 1 179 ? 8.082 -1.347 -40.480 1.00 73.62 179 ASP A C 1
ATOM 1414 O O . ASP A 1 179 ? 7.555 -0.252 -40.301 1.00 73.62 179 ASP A O 1
ATOM 1418 N N . SER A 1 180 ? 9.411 -1.480 -40.599 1.00 74.50 180 SER A N 1
ATOM 1419 C CA . SER A 1 180 ? 10.397 -0.383 -40.502 1.00 74.50 180 SER A CA 1
ATOM 1420 C C . SER A 1 180 ? 10.471 0.337 -39.145 1.00 74.50 180 SER A C 1
ATOM 1422 O O . SER A 1 180 ? 11.302 1.228 -38.978 1.00 74.50 180 SER A O 1
ATOM 1424 N N . ASN A 1 181 ? 9.675 -0.078 -38.162 1.00 80.88 181 ASN A N 1
ATOM 1425 C CA . ASN A 1 181 ? 9.731 0.385 -36.784 1.00 80.88 181 ASN A CA 1
ATOM 1426 C C . ASN A 1 181 ? 10.531 -0.578 -35.904 1.00 80.88 181 ASN A C 1
ATOM 1428 O O . ASN A 1 181 ? 10.627 -1.782 -36.150 1.00 80.88 181 ASN A O 1
ATOM 1432 N N . ILE A 1 182 ? 11.101 -0.021 -34.840 1.00 80.44 182 ILE A N 1
ATOM 1433 C CA . ILE A 1 182 ? 11.968 -0.724 -33.900 1.00 80.44 182 ILE A CA 1
ATOM 1434 C C . ILE A 1 182 ? 11.233 -0.816 -32.572 1.00 80.44 182 ILE A C 1
ATOM 1436 O O . ILE A 1 182 ? 10.768 0.196 -32.056 1.00 80.44 182 ILE A O 1
ATOM 1440 N N . TYR A 1 183 ? 11.155 -2.003 -31.991 1.00 84.62 183 TYR A N 1
ATOM 1441 C CA . TYR A 1 183 ? 10.476 -2.250 -30.728 1.00 84.62 183 TYR A CA 1
ATOM 1442 C C . TYR A 1 183 ? 11.420 -2.937 -29.755 1.00 84.62 183 TYR A C 1
ATOM 1444 O O . TYR A 1 183 ? 12.216 -3.798 -30.127 1.00 84.62 183 TYR A O 1
ATOM 1452 N N . TRP A 1 184 ? 11.304 -2.577 -28.482 1.00 85.00 184 TRP A N 1
ATOM 1453 C CA . TRP A 1 184 ? 11.891 -3.368 -27.411 1.00 85.00 184 TRP A CA 1
ATOM 1454 C C . TRP A 1 184 ? 10.911 -4.454 -27.017 1.00 85.00 184 TRP A C 1
ATOM 1456 O O . TRP A 1 184 ? 9.727 -4.186 -26.802 1.00 85.00 184 TRP A O 1
ATOM 1466 N N . THR A 1 185 ? 11.418 -5.671 -26.906 1.00 84.19 185 THR A N 1
ATOM 1467 C CA . THR A 1 185 ? 10.670 -6.784 -26.343 1.00 84.19 185 THR A CA 1
ATOM 1468 C C . THR A 1 185 ? 11.390 -7.260 -25.095 1.00 84.19 185 THR A C 1
ATOM 1470 O O . THR A 1 185 ? 12.621 -7.333 -25.080 1.00 84.19 185 THR A O 1
ATOM 1473 N N . ALA A 1 186 ? 10.638 -7.533 -24.039 1.00 86.31 186 ALA A N 1
ATOM 1474 C CA . ALA A 1 186 ? 11.168 -8.080 -22.808 1.00 86.31 186 ALA A CA 1
ATOM 1475 C C . ALA A 1 186 ? 10.630 -9.483 -22.551 1.00 86.31 186 ALA A C 1
ATOM 1477 O O . ALA A 1 186 ? 9.548 -9.857 -22.996 1.00 86.31 186 ALA A O 1
ATOM 1478 N N . GLY A 1 187 ? 11.406 -10.248 -21.801 1.00 83.31 187 GLY A N 1
ATOM 1479 C CA . GLY A 1 187 ? 11.057 -11.546 -21.270 1.00 83.31 187 GLY A CA 1
ATOM 1480 C C . GLY A 1 187 ? 11.581 -11.669 -19.849 1.00 83.31 187 GLY A C 1
ATOM 1481 O O . GLY A 1 187 ? 12.561 -11.035 -19.460 1.00 83.31 187 GLY A O 1
ATOM 1482 N N . MET A 1 188 ? 10.918 -12.499 -19.061 1.00 80.44 188 MET A N 1
ATOM 1483 C CA . MET A 1 188 ? 11.302 -12.757 -17.682 1.00 80.44 188 MET A CA 1
ATOM 1484 C C . MET A 1 188 ? 12.124 -14.042 -17.612 1.00 80.44 188 MET A C 1
ATOM 1486 O O . MET A 1 188 ? 11.693 -15.083 -18.114 1.00 80.44 188 MET A O 1
ATOM 1490 N N . LYS A 1 189 ? 13.295 -13.983 -16.976 1.00 79.00 189 LYS A N 1
ATOM 1491 C CA . LYS A 1 189 ? 14.095 -15.164 -16.650 1.00 79.00 189 LYS A CA 1
ATOM 1492 C C . LYS A 1 189 ? 14.145 -15.321 -15.127 1.00 79.00 189 LYS A C 1
ATOM 1494 O O . LYS A 1 189 ? 14.574 -14.393 -14.440 1.00 79.00 189 LYS A O 1
ATOM 1499 N N . PRO A 1 190 ? 13.705 -16.467 -14.578 1.00 73.44 190 PRO A N 1
ATOM 1500 C CA . 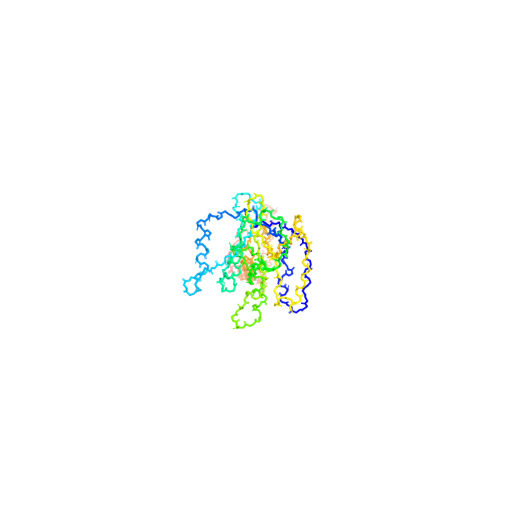PRO A 1 190 ? 13.756 -16.681 -13.143 1.00 73.44 190 PRO A CA 1
ATOM 1501 C C . PRO A 1 190 ? 15.209 -16.695 -12.678 1.00 73.44 190 PRO A C 1
ATOM 1503 O O . PRO A 1 190 ? 16.069 -17.347 -13.277 1.00 73.44 190 PRO A O 1
ATOM 1506 N N . ASN A 1 191 ? 15.477 -15.970 -11.600 1.00 69.69 191 ASN A N 1
ATOM 1507 C CA . ASN A 1 191 ? 16.809 -15.922 -11.027 1.00 69.69 191 ASN A CA 1
ATOM 1508 C C . ASN A 1 191 ? 17.119 -17.218 -10.261 1.00 69.69 191 ASN A C 1
ATOM 1510 O O . ASN A 1 191 ? 16.296 -17.725 -9.498 1.00 69.69 191 ASN A O 1
ATOM 1514 N N . SER A 1 192 ? 18.344 -17.721 -10.406 1.00 61.84 192 SER A N 1
ATOM 1515 C CA . SER A 1 192 ? 18.885 -18.883 -9.688 1.00 61.84 192 SER A CA 1
ATOM 1516 C C . SER A 1 192 ? 18.696 -18.857 -8.157 1.00 61.84 192 SER A C 1
ATOM 1518 O O . SER A 1 192 ? 18.598 -19.919 -7.541 1.00 61.84 192 SER A O 1
ATOM 1520 N N . GLY A 1 193 ? 18.607 -17.673 -7.533 1.00 58.62 193 GLY A N 1
ATOM 1521 C CA . GLY A 1 193 ? 18.316 -17.523 -6.100 1.00 58.62 193 GLY A CA 1
ATOM 1522 C C . GLY A 1 193 ? 16.867 -17.844 -5.706 1.00 58.62 193 GLY A C 1
ATOM 1523 O O . GLY A 1 193 ? 16.626 -18.315 -4.596 1.00 58.62 193 GLY A O 1
ATOM 1524 N N . LEU A 1 194 ? 15.908 -17.647 -6.615 1.00 56.84 194 LEU A N 1
ATOM 1525 C CA . LEU A 1 194 ? 14.481 -17.908 -6.388 1.00 56.84 194 LEU A CA 1
ATOM 1526 C C . LEU A 1 194 ? 14.112 -19.372 -6.621 1.00 56.84 194 LEU A C 1
ATOM 1528 O O . LEU A 1 194 ? 13.287 -19.915 -5.893 1.00 56.84 194 LEU A O 1
ATOM 1532 N N . VAL A 1 195 ? 14.787 -20.027 -7.569 1.00 51.66 195 VAL A N 1
ATOM 1533 C CA . VAL A 1 195 ? 14.631 -21.466 -7.853 1.00 51.66 195 VAL A CA 1
ATOM 1534 C C . VAL A 1 195 ? 14.931 -22.319 -6.611 1.00 51.66 195 VAL A C 1
ATOM 1536 O O . VAL A 1 195 ? 14.339 -23.375 -6.424 1.00 51.66 195 VAL A O 1
ATOM 1539 N N . LYS A 1 196 ? 15.805 -21.842 -5.714 1.00 48.09 196 LYS A N 1
ATOM 1540 C CA . LYS A 1 196 ? 16.132 -22.516 -4.446 1.00 48.09 196 LYS A CA 1
ATOM 1541 C C . LYS A 1 196 ? 15.081 -22.344 -3.342 1.00 48.09 196 LYS A C 1
ATOM 1543 O O . LYS A 1 196 ? 15.165 -23.050 -2.346 1.00 48.09 196 LYS A O 1
ATOM 1548 N N . ARG A 1 197 ? 14.135 -21.403 -3.472 1.00 52.53 197 ARG A N 1
ATOM 1549 C CA . ARG A 1 197 ? 13.121 -21.089 -2.442 1.00 52.53 197 ARG A CA 1
ATOM 1550 C C . ARG A 1 197 ? 11.759 -21.752 -2.676 1.00 52.53 197 ARG A C 1
ATOM 1552 O O . ARG A 1 197 ? 10.801 -21.362 -2.022 1.00 52.53 197 ARG A O 1
ATOM 1559 N N . GLU A 1 198 ? 11.664 -22.718 -3.594 1.00 45.56 198 GLU A N 1
ATOM 1560 C CA . GLU A 1 198 ? 10.430 -23.469 -3.915 1.00 45.56 198 GLU A CA 1
ATOM 1561 C C . GLU A 1 198 ? 9.174 -22.602 -4.130 1.00 45.56 198 GLU A C 1
ATOM 1563 O O . GLU A 1 198 ? 8.042 -23.062 -4.011 1.00 45.56 198 GLU A O 1
ATOM 1568 N N . LEU A 1 199 ? 9.343 -21.340 -4.532 1.00 51.31 199 LEU A N 1
ATOM 1569 C CA . LEU A 1 199 ? 8.264 -20.561 -5.126 1.00 51.31 199 LEU A CA 1
ATOM 1570 C C . LEU A 1 199 ? 8.133 -21.009 -6.584 1.00 51.31 199 LEU A C 1
ATOM 1572 O O . LEU A 1 199 ? 8.484 -20.278 -7.511 1.00 51.31 199 LEU A O 1
ATOM 1576 N N . ASN A 1 200 ? 7.696 -22.256 -6.771 1.00 40.16 200 ASN A N 1
ATOM 1577 C CA . ASN A 1 200 ? 7.418 -22.846 -8.073 1.00 40.16 200 ASN A CA 1
ATOM 1578 C C . ASN A 1 200 ? 6.153 -22.197 -8.631 1.00 40.16 200 ASN A C 1
ATOM 1580 O O . ASN A 1 200 ? 5.049 -22.731 -8.543 1.00 40.16 200 ASN A O 1
ATOM 1584 N N . PHE A 1 201 ? 6.318 -21.005 -9.190 1.00 52.22 201 PHE A N 1
ATOM 1585 C CA . PHE A 1 201 ? 5.379 -20.510 -10.175 1.00 52.22 201 PHE A CA 1
ATOM 1586 C C . PHE A 1 201 ? 5.593 -21.351 -11.416 1.00 52.22 201 PHE A C 1
ATOM 1588 O O . PHE A 1 201 ? 6.675 -21.314 -11.994 1.00 52.22 201 PHE A O 1
ATOM 1595 N N . ASP A 1 202 ? 4.585 -22.122 -11.799 1.00 47.16 202 ASP A N 1
ATOM 1596 C CA . ASP A 1 202 ? 4.505 -22.611 -13.164 1.00 47.16 202 ASP A CA 1
ATOM 1597 C C . ASP A 1 202 ? 4.082 -21.388 -13.992 1.00 47.16 202 ASP A C 1
ATOM 1599 O O . ASP A 1 202 ? 2.932 -20.947 -13.853 1.00 47.16 202 ASP A O 1
ATOM 1603 N N . PRO A 1 203 ? 5.000 -20.716 -14.722 1.00 53.31 203 PRO A N 1
ATOM 1604 C CA . PRO A 1 203 ? 4.610 -19.574 -15.526 1.00 53.31 203 PRO A CA 1
ATOM 1605 C C . PRO A 1 203 ? 3.633 -20.123 -16.553 1.00 53.31 203 PRO A C 1
ATOM 1607 O O . PRO A 1 203 ? 4.016 -20.923 -17.406 1.00 53.31 203 PRO A O 1
ATOM 1610 N N . MET A 1 204 ? 2.362 -19.739 -16.458 1.00 49.59 204 MET A N 1
ATOM 1611 C CA . MET A 1 204 ? 1.398 -20.141 -17.467 1.00 49.59 204 MET A CA 1
ATOM 1612 C C . MET A 1 204 ? 1.944 -19.618 -18.795 1.00 49.59 204 MET A C 1
ATOM 1614 O O . MET A 1 204 ? 2.105 -18.411 -18.975 1.00 49.59 204 MET A O 1
ATOM 1618 N N . THR A 1 205 ? 2.317 -20.527 -19.696 1.00 55.81 205 THR A N 1
ATOM 1619 C CA . THR A 1 205 ? 2.906 -20.209 -20.999 1.00 55.81 205 THR A CA 1
ATOM 1620 C C . THR A 1 205 ? 1.811 -19.682 -21.913 1.00 55.81 205 THR A C 1
ATOM 1622 O O . THR A 1 205 ? 1.400 -20.332 -22.868 1.00 55.81 205 THR A O 1
ATOM 1625 N N . VAL A 1 206 ? 1.267 -18.518 -21.568 1.00 57.94 206 VAL A N 1
ATOM 1626 C CA . VAL A 1 206 ? 0.416 -17.766 -22.471 1.00 57.94 206 VAL A CA 1
ATOM 1627 C C . VAL A 1 206 ? 1.365 -17.104 -23.453 1.00 57.94 206 VAL A C 1
ATOM 1629 O O . VAL A 1 206 ? 2.257 -16.342 -23.076 1.00 57.94 206 VAL A O 1
ATOM 1632 N N . GLU A 1 207 ? 1.217 -17.471 -24.711 1.00 64.38 207 GLU A N 1
ATOM 1633 C CA . GLU A 1 207 ? 2.032 -16.955 -25.794 1.00 64.38 207 GLU A CA 1
ATOM 1634 C C . GLU A 1 207 ? 1.349 -15.731 -26.398 1.00 64.38 207 GLU A C 1
ATOM 1636 O O . GLU A 1 207 ? 0.141 -15.714 -26.637 1.00 64.38 207 GLU A O 1
ATOM 1641 N N . PHE A 1 208 ? 2.130 -14.678 -26.607 1.00 61.59 208 PHE A N 1
ATOM 1642 C CA . PHE A 1 208 ? 1.689 -13.452 -27.244 1.00 61.59 208 PHE A CA 1
ATOM 1643 C C . PHE A 1 208 ? 2.106 -13.434 -28.714 1.00 61.59 208 PHE A C 1
ATOM 1645 O O . PHE A 1 208 ? 3.295 -13.510 -29.046 1.00 61.59 208 PHE A O 1
ATOM 1652 N N . GLY A 1 209 ? 1.111 -13.259 -29.583 1.00 58.75 209 GLY A N 1
ATOM 1653 C CA . GLY A 1 209 ? 1.300 -13.086 -31.019 1.00 58.75 209 GLY A CA 1
ATOM 1654 C C . GLY A 1 209 ? 1.876 -14.316 -31.727 1.00 58.75 209 GLY A C 1
ATOM 1655 O O . GLY A 1 209 ? 2.034 -15.392 -31.161 1.00 58.75 209 GLY A O 1
ATOM 1656 N N . LEU A 1 210 ? 2.221 -14.144 -33.004 1.00 55.00 210 LEU A N 1
ATOM 1657 C CA . LEU A 1 210 ? 2.760 -15.218 -33.855 1.00 55.00 210 LEU A CA 1
ATOM 1658 C C . LEU A 1 210 ? 4.196 -15.631 -33.475 1.00 55.00 210 LEU A C 1
ATOM 1660 O O . LEU A 1 210 ? 4.696 -16.654 -33.937 1.00 55.00 210 LEU A O 1
ATOM 1664 N N . ARG A 1 211 ? 4.871 -14.834 -32.636 1.00 58.91 211 ARG A N 1
ATOM 1665 C CA . ARG A 1 211 ? 6.285 -14.993 -32.257 1.00 58.91 211 ARG A CA 1
ATOM 1666 C C . ARG A 1 211 ? 6.494 -15.757 -30.944 1.00 58.91 211 ARG A C 1
ATOM 1668 O O . ARG A 1 211 ? 7.622 -15.803 -30.470 1.00 58.91 211 ARG A O 1
ATOM 1675 N N . HIS A 1 212 ? 5.436 -16.340 -30.371 1.00 64.38 212 HIS A N 1
ATOM 1676 C CA . HIS A 1 212 ? 5.489 -17.182 -29.165 1.00 64.38 212 HIS A CA 1
ATOM 1677 C C . HIS A 1 212 ? 6.233 -16.517 -27.980 1.00 64.38 212 HIS A C 1
ATOM 1679 O O . HIS A 1 212 ? 6.852 -17.180 -27.148 1.00 64.38 212 HIS A O 1
ATOM 1685 N N . ASN A 1 213 ? 6.194 -15.181 -27.890 1.00 69.12 213 ASN A N 1
ATOM 1686 C CA . ASN A 1 213 ? 6.822 -14.456 -26.786 1.00 69.12 213 ASN A CA 1
ATOM 1687 C C . ASN A 1 213 ? 5.957 -14.618 -25.526 1.00 69.12 213 ASN A C 1
ATOM 1689 O O . ASN A 1 213 ? 4.732 -14.542 -25.592 1.00 69.12 213 ASN A O 1
ATOM 1693 N N . ARG A 1 214 ? 6.581 -14.814 -24.364 1.00 74.62 214 ARG A N 1
ATOM 1694 C CA . ARG A 1 214 ? 5.859 -15.011 -23.097 1.00 74.62 214 ARG A CA 1
ATOM 1695 C C . ARG A 1 214 ? 5.506 -13.674 -22.453 1.00 74.62 214 ARG A C 1
ATOM 1697 O O . ARG A 1 214 ? 6.331 -12.765 -22.452 1.00 74.62 214 ARG A O 1
ATOM 1704 N N . TYR A 1 215 ? 4.315 -13.573 -21.867 1.00 76.94 215 TYR A N 1
ATOM 1705 C CA . TYR A 1 215 ? 3.942 -12.417 -21.047 1.00 76.94 215 TYR A CA 1
ATOM 1706 C C . TYR A 1 215 ? 4.854 -12.292 -19.820 1.00 76.94 215 TYR A C 1
ATOM 1708 O O . TYR A 1 215 ? 5.294 -13.295 -19.254 1.00 76.94 215 TYR A O 1
ATOM 1716 N N . LEU A 1 216 ? 5.118 -11.056 -19.389 1.00 80.69 216 LEU A N 1
ATOM 1717 C CA . LEU A 1 216 ? 5.744 -10.817 -18.089 1.00 80.69 216 LEU A CA 1
ATOM 1718 C C . LEU A 1 216 ? 4.648 -10.813 -17.028 1.00 80.69 216 LEU A C 1
ATOM 1720 O O . LEU A 1 216 ? 3.620 -10.158 -17.201 1.00 80.69 216 LEU A O 1
ATOM 1724 N N . GLU A 1 217 ? 4.880 -11.509 -15.922 1.00 78.50 217 GLU A N 1
ATOM 1725 C CA . GLU A 1 217 ? 3.901 -11.642 -14.848 1.00 78.50 217 GLU A CA 1
ATOM 1726 C C . GLU A 1 217 ? 4.416 -10.997 -13.564 1.00 78.50 217 GLU A C 1
ATOM 1728 O O . GLU A 1 217 ? 5.545 -11.240 -13.142 1.00 78.50 217 GLU A O 1
ATOM 1733 N N . VAL A 1 218 ? 3.567 -10.185 -12.936 1.00 80.94 218 VAL A N 1
ATOM 1734 C CA . VAL A 1 218 ? 3.809 -9.598 -11.615 1.00 80.94 218 VAL A CA 1
ATOM 1735 C C . VAL A 1 218 ? 2.565 -9.807 -10.761 1.00 80.94 218 VAL A C 1
ATOM 1737 O O . VAL A 1 218 ? 1.438 -9.575 -11.206 1.00 80.94 218 VAL A O 1
ATOM 1740 N N . PHE A 1 219 ? 2.754 -10.233 -9.517 1.00 78.94 219 PHE A N 1
ATOM 1741 C CA . PHE A 1 219 ? 1.664 -10.409 -8.564 1.00 78.94 219 PHE A CA 1
ATOM 1742 C C . PHE A 1 219 ? 1.518 -9.163 -7.697 1.00 78.94 219 PHE A C 1
ATOM 1744 O O . PHE A 1 219 ? 2.442 -8.772 -6.986 1.00 78.94 219 PHE A O 1
ATOM 1751 N N . ALA A 1 220 ? 0.339 -8.551 -7.733 1.00 80.81 220 ALA A N 1
ATOM 1752 C CA . ALA A 1 220 ? -0.002 -7.411 -6.901 1.00 80.81 220 ALA A CA 1
ATOM 1753 C C . ALA A 1 220 ? -0.893 -7.858 -5.733 1.00 80.81 220 ALA A C 1
ATOM 1755 O O . ALA A 1 220 ? -2.022 -8.311 -5.926 1.00 80.81 220 ALA A O 1
ATOM 1756 N N . PHE A 1 221 ? -0.397 -7.711 -4.508 1.00 78.81 221 PHE A N 1
ATOM 1757 C CA . PHE A 1 221 ? -1.166 -7.888 -3.283 1.00 78.81 221 PHE A CA 1
ATOM 1758 C C . PHE A 1 221 ? -1.808 -6.566 -2.894 1.00 78.81 221 PHE A C 1
ATOM 1760 O O . PHE A 1 221 ? -1.131 -5.643 -2.446 1.00 78.81 221 PHE A O 1
ATOM 1767 N N . VAL A 1 222 ? -3.121 -6.474 -3.047 1.00 77.44 222 VAL A N 1
ATOM 1768 C CA . VAL A 1 222 ? -3.879 -5.264 -2.747 1.00 77.44 222 VAL A CA 1
ATOM 1769 C C . VAL A 1 222 ? -4.436 -5.347 -1.333 1.00 77.44 222 VAL A C 1
ATOM 1771 O O . VAL A 1 222 ? -5.192 -6.264 -0.988 1.00 77.44 222 VAL A O 1
ATOM 1774 N N . ASP A 1 223 ? -4.076 -4.368 -0.506 1.00 75.12 223 ASP A N 1
ATOM 1775 C CA . ASP A 1 223 ? -4.681 -4.212 0.809 1.00 75.12 223 ASP A CA 1
ATOM 1776 C C . ASP A 1 223 ? -6.167 -3.887 0.662 1.00 75.12 223 ASP A C 1
ATOM 1778 O O . ASP A 1 223 ? -6.577 -3.007 -0.101 1.00 75.12 223 ASP A O 1
ATOM 1782 N N . ARG A 1 224 ? -7.002 -4.587 1.433 1.00 67.50 224 ARG A N 1
ATOM 1783 C CA . ARG A 1 224 ? -8.438 -4.319 1.432 1.00 67.50 224 ARG A CA 1
ATOM 1784 C C . ARG A 1 224 ? -8.687 -2.917 1.969 1.00 67.50 224 ARG A C 1
ATOM 1786 O O . ARG A 1 224 ? -8.284 -2.578 3.083 1.00 67.50 224 ARG A O 1
ATOM 1793 N N . ALA A 1 225 ? -9.404 -2.117 1.190 1.00 61.88 225 ALA A N 1
ATOM 1794 C CA . ALA A 1 225 ? -9.900 -0.848 1.677 1.00 61.88 225 ALA A CA 1
ATOM 1795 C C . ALA A 1 225 ? -10.972 -1.087 2.744 1.00 61.88 225 ALA A C 1
ATOM 1797 O O . ALA A 1 225 ? -11.882 -1.896 2.550 1.00 61.88 225 ALA A O 1
ATOM 1798 N N . PHE A 1 226 ? -10.887 -0.362 3.862 1.00 55.22 226 PHE A N 1
ATOM 1799 C CA . PHE A 1 226 ? -11.995 -0.321 4.810 1.00 55.22 226 PHE A CA 1
ATOM 1800 C C . PHE A 1 226 ? -13.262 0.137 4.071 1.00 55.22 226 PHE A C 1
ATOM 1802 O O . PHE A 1 226 ? -13.196 1.092 3.285 1.00 55.22 226 PHE A O 1
ATOM 1809 N N . PRO A 1 227 ? -14.411 -0.528 4.285 1.00 58.41 227 PRO A N 1
ATOM 1810 C CA . PRO A 1 227 ? -15.654 -0.125 3.649 1.00 58.41 227 PRO A CA 1
ATOM 1811 C C . PRO A 1 227 ? -15.949 1.341 3.988 1.00 58.41 227 PRO A C 1
ATOM 1813 O O . PRO A 1 227 ? -15.876 1.744 5.148 1.00 58.41 227 PRO A O 1
ATOM 1816 N N . LYS A 1 228 ? -16.323 2.139 2.976 1.00 59.09 228 LYS A N 1
ATOM 1817 C CA . LYS A 1 228 ? -16.597 3.589 3.109 1.00 59.09 228 LYS A CA 1
ATOM 1818 C C . LYS A 1 228 ? -17.694 3.922 4.128 1.00 59.09 228 LYS A C 1
ATOM 1820 O O . LYS A 1 228 ? -17.838 5.075 4.515 1.00 59.09 228 LYS A O 1
ATOM 1825 N N . ASN A 1 229 ? -18.460 2.914 4.535 1.00 62.56 229 ASN A N 1
ATOM 1826 C CA . ASN A 1 229 ? -19.583 3.025 5.456 1.00 62.56 229 ASN A CA 1
ATOM 1827 C C . ASN A 1 229 ? -19.132 3.295 6.899 1.00 62.56 229 ASN A C 1
ATOM 1829 O O . ASN A 1 229 ? -19.951 3.713 7.712 1.00 62.56 229 ASN A O 1
ATOM 1833 N N . VAL A 1 230 ? -17.851 3.074 7.224 1.00 63.06 230 VAL A N 1
ATOM 1834 C CA . VAL A 1 230 ? -17.295 3.387 8.544 1.00 63.06 230 VAL A CA 1
ATOM 1835 C C . VAL A 1 230 ? -16.226 4.472 8.390 1.00 63.06 230 VAL A C 1
ATOM 1837 O O . VAL A 1 230 ? -15.210 4.239 7.731 1.00 63.06 230 VAL A O 1
ATOM 1840 N N . PRO A 1 231 ? -16.415 5.666 8.980 1.00 65.00 231 PRO A N 1
ATOM 1841 C CA . PRO A 1 231 ? -15.407 6.713 8.926 1.00 65.00 231 PRO A CA 1
ATOM 1842 C C . PRO A 1 231 ? -14.112 6.234 9.597 1.00 65.00 231 PRO A C 1
ATOM 1844 O O . PRO A 1 231 ? -14.133 5.750 10.729 1.00 65.00 231 PRO A O 1
ATOM 1847 N N . SER A 1 232 ? -12.970 6.404 8.924 1.00 61.25 232 SER A N 1
ATOM 1848 C CA . SER A 1 232 ? -11.652 5.942 9.398 1.00 61.25 232 SER A CA 1
ATOM 1849 C C . SER A 1 232 ? -11.266 6.499 10.775 1.00 61.25 232 SER A C 1
ATOM 1851 O O . SER A 1 232 ? -10.584 5.825 11.547 1.00 61.25 232 SER A O 1
ATOM 1853 N N . TYR A 1 233 ? -11.755 7.694 11.116 1.00 62.41 233 TYR A N 1
ATOM 1854 C CA . TYR A 1 233 ? -11.590 8.313 12.432 1.00 62.41 233 TYR A CA 1
ATOM 1855 C C . TYR A 1 233 ? -12.232 7.490 13.562 1.00 62.41 233 TYR A C 1
ATOM 1857 O O . TYR A 1 233 ? -11.656 7.356 14.641 1.00 62.41 233 TYR A O 1
ATOM 1865 N N . VAL A 1 234 ? -13.390 6.869 13.306 1.00 64.88 234 VAL A N 1
ATOM 1866 C CA . VAL A 1 234 ? -14.095 6.061 14.311 1.00 64.88 234 VAL A CA 1
ATOM 1867 C C . VAL A 1 234 ? -13.310 4.789 14.632 1.00 64.88 234 VAL A C 1
ATOM 1869 O O . VAL A 1 234 ? -13.195 4.418 15.797 1.00 64.88 234 VAL A O 1
ATOM 1872 N N . VAL A 1 235 ? -12.699 4.172 13.619 1.00 62.97 235 VAL A N 1
ATOM 1873 C CA . VAL A 1 235 ? -11.919 2.933 13.766 1.00 62.97 235 VAL A CA 1
ATOM 1874 C C . VAL A 1 235 ? -10.556 3.184 14.419 1.00 62.97 235 VAL A C 1
ATOM 1876 O O . VAL A 1 235 ? -10.132 2.393 15.253 1.00 62.97 235 VAL A O 1
ATOM 1879 N N . LYS A 1 236 ? -9.873 4.288 14.078 1.00 62.66 236 LYS A N 1
ATOM 1880 C CA . LYS A 1 236 ? -8.528 4.590 14.604 1.00 62.66 236 LYS A CA 1
ATOM 1881 C C . LYS A 1 236 ? -8.544 5.246 15.999 1.00 62.66 236 LYS A C 1
ATOM 1883 O O . LYS A 1 236 ? -7.560 5.124 16.719 1.00 62.66 236 LYS A O 1
ATOM 1888 N N . GLY A 1 237 ? -9.637 5.908 16.407 1.00 66.56 237 GLY A N 1
ATOM 1889 C CA . GLY A 1 237 ? -9.710 6.599 17.709 1.00 66.56 237 GLY A CA 1
ATOM 1890 C C . GLY A 1 237 ? -11.110 6.857 18.285 1.00 66.56 237 GLY A C 1
ATOM 1891 O O . GLY A 1 237 ? -11.227 7.314 19.417 1.00 66.56 237 GLY A O 1
ATOM 1892 N N . GLY A 1 238 ? -12.192 6.549 17.568 1.00 74.19 238 GLY A N 1
ATOM 1893 C CA . GLY A 1 238 ? -13.554 6.742 18.084 1.00 74.19 238 GLY A CA 1
ATOM 1894 C C . GLY A 1 238 ? -13.961 5.727 19.153 1.00 74.19 238 GLY A C 1
ATOM 1895 O O . GLY A 1 238 ? -14.718 6.068 20.058 1.00 74.19 238 GLY A O 1
ATOM 1896 N N . ILE A 1 239 ? -13.425 4.503 19.097 1.00 82.00 239 ILE A N 1
ATOM 1897 C CA . ILE A 1 239 ? -13.756 3.427 20.048 1.00 82.00 239 ILE A CA 1
ATOM 1898 C C . ILE A 1 239 ? -13.343 3.801 21.478 1.00 82.00 239 ILE A C 1
ATOM 1900 O O . ILE A 1 239 ? -14.114 3.596 22.416 1.00 82.00 239 ILE A O 1
ATOM 1904 N N . ILE A 1 240 ? -12.164 4.410 21.653 1.00 84.94 240 ILE A N 1
ATOM 1905 C CA . ILE A 1 240 ? -11.709 4.844 22.979 1.00 84.94 240 ILE A CA 1
ATOM 1906 C C . ILE A 1 240 ? -12.566 6.002 23.509 1.00 84.94 240 ILE A C 1
ATOM 1908 O O . ILE A 1 240 ? -12.936 6.006 24.681 1.00 84.94 240 ILE A O 1
ATOM 1912 N N . GLY A 1 241 ? -12.970 6.935 22.637 1.00 84.12 241 GLY A N 1
ATOM 1913 C CA . GLY A 1 241 ? -13.887 8.019 22.993 1.00 84.12 241 GLY A CA 1
ATOM 1914 C C . GLY A 1 241 ? -15.263 7.502 23.419 1.00 84.12 241 GLY A C 1
ATOM 1915 O O . GLY A 1 241 ? -15.782 7.915 24.455 1.00 84.12 241 GLY A O 1
ATOM 1916 N N . MET A 1 242 ? -15.821 6.541 22.675 1.00 85.94 242 MET A N 1
ATOM 1917 C CA . MET A 1 242 ? -17.081 5.876 23.023 1.00 85.94 242 MET A CA 1
ATOM 1918 C C . MET A 1 242 ? -16.997 5.193 24.395 1.00 85.94 242 MET A C 1
ATOM 1920 O O . MET A 1 242 ? -17.906 5.348 25.209 1.00 85.94 242 MET A O 1
ATOM 1924 N N . TYR A 1 243 ? -15.900 4.482 24.675 1.00 90.56 243 TYR A N 1
ATOM 1925 C CA . TYR A 1 243 ? -15.685 3.824 25.965 1.00 90.56 243 TYR A CA 1
ATOM 1926 C C . TYR A 1 243 ? -15.672 4.827 27.124 1.00 90.56 243 TYR A C 1
ATOM 1928 O O . TYR A 1 243 ? -16.375 4.635 28.116 1.00 90.56 243 TYR A O 1
ATOM 1936 N N . ILE A 1 244 ? -14.934 5.932 26.974 1.00 91.94 244 ILE A N 1
ATOM 1937 C CA . ILE A 1 244 ? -14.861 6.991 27.988 1.00 91.94 244 ILE A CA 1
ATOM 1938 C C . ILE A 1 244 ? -16.254 7.563 28.273 1.00 91.94 244 ILE A C 1
ATOM 1940 O O . ILE A 1 244 ? -16.627 7.691 29.437 1.00 91.94 244 ILE A O 1
ATOM 1944 N N . VAL A 1 245 ? -17.052 7.857 27.239 1.00 92.19 245 VAL A N 1
ATOM 1945 C CA . VAL A 1 245 ? -18.414 8.390 27.415 1.00 92.19 245 VAL A CA 1
ATOM 1946 C C . VAL A 1 245 ? -19.289 7.414 28.203 1.00 92.19 245 VAL A C 1
ATOM 1948 O O . VAL A 1 245 ? -19.890 7.817 29.197 1.00 92.19 245 VAL A O 1
ATOM 1951 N N . VAL A 1 246 ? -19.318 6.133 27.822 1.00 94.69 246 VAL A N 1
ATOM 1952 C CA . VAL A 1 246 ? -20.136 5.110 28.499 1.00 94.69 246 VAL A CA 1
ATOM 1953 C C . VAL A 1 246 ? -19.736 4.952 29.968 1.00 94.69 246 VAL A C 1
ATOM 1955 O O . VAL A 1 246 ? -20.600 4.965 30.849 1.00 94.69 246 VAL A O 1
ATOM 1958 N N . VAL A 1 247 ? -18.434 4.853 30.250 1.00 95.56 247 VAL A N 1
ATOM 1959 C CA . VAL A 1 247 ? -17.916 4.706 31.619 1.00 95.56 247 VAL A CA 1
ATOM 1960 C C . VAL A 1 247 ? -18.247 5.933 32.467 1.00 95.56 247 VAL A C 1
ATOM 1962 O O . VAL A 1 247 ? -18.686 5.789 33.609 1.00 95.56 247 VAL A O 1
ATOM 1965 N N . LEU A 1 248 ? -18.105 7.142 31.915 1.00 95.00 248 LEU A N 1
ATOM 1966 C CA . LEU A 1 248 ? -18.461 8.375 32.617 1.00 95.00 248 LEU A CA 1
ATOM 1967 C C . LEU A 1 248 ? -19.965 8.463 32.886 1.00 95.00 248 LEU A C 1
ATOM 1969 O O . LEU A 1 248 ? -20.352 8.839 33.991 1.00 95.00 248 LEU A O 1
ATOM 1973 N N . THR A 1 249 ? -20.823 8.098 31.929 1.00 94.81 249 THR A N 1
ATOM 1974 C CA . THR A 1 249 ? -22.279 8.094 32.135 1.00 94.81 249 THR A CA 1
ATOM 1975 C C . THR A 1 249 ? -22.679 7.115 33.235 1.00 94.81 249 THR A C 1
ATOM 1977 O O . THR A 1 249 ? -23.435 7.484 34.134 1.00 94.81 249 THR A O 1
ATOM 1980 N N . PHE A 1 250 ? -22.134 5.896 33.219 1.00 95.50 250 PHE A N 1
ATOM 1981 C CA . PHE A 1 250 ? -22.423 4.905 34.253 1.00 95.50 250 PHE A CA 1
ATOM 1982 C C . PHE A 1 250 ? -21.882 5.336 35.625 1.00 95.50 250 PHE A C 1
ATOM 1984 O O . PHE A 1 250 ? -22.579 5.220 36.631 1.00 95.50 250 PHE A O 1
ATOM 1991 N N . GLY A 1 251 ? -20.679 5.916 35.677 1.00 90.69 251 GLY A N 1
ATOM 1992 C CA . GLY A 1 251 ? -20.102 6.479 36.901 1.00 90.69 251 GLY A CA 1
ATOM 1993 C C . GLY A 1 251 ? -20.905 7.657 37.465 1.00 90.69 251 GLY A C 1
ATOM 1994 O O . GLY A 1 251 ? -21.083 7.776 38.675 1.00 90.69 251 GLY A O 1
ATOM 1995 N N . GLN A 1 252 ? -21.448 8.520 36.605 1.00 89.12 252 GLN A N 1
ATOM 1996 C CA . GLN A 1 252 ? -22.328 9.609 37.032 1.00 89.12 252 GLN A CA 1
ATOM 1997 C C . GLN A 1 252 ? -23.675 9.089 37.533 1.00 89.12 252 GLN A C 1
ATOM 1999 O O . GLN A 1 252 ? -24.196 9.608 38.518 1.00 89.12 252 GLN A O 1
ATOM 2004 N N . LEU A 1 253 ? -24.235 8.070 36.880 1.00 89.69 253 LEU A N 1
ATOM 2005 C CA . LEU A 1 253 ? -25.498 7.463 37.286 1.00 89.69 253 LEU A CA 1
ATOM 2006 C C . LEU A 1 253 ? -25.371 6.782 38.652 1.00 89.69 253 LEU A C 1
ATOM 2008 O O . LEU A 1 253 ? -26.163 7.066 39.548 1.00 89.69 253 LEU A O 1
ATOM 2012 N N . THR A 1 254 ? -24.344 5.950 38.841 1.00 89.06 254 THR A N 1
ATOM 2013 C CA . THR A 1 254 ? -24.079 5.290 40.129 1.00 89.06 254 THR A CA 1
ATOM 2014 C C . THR A 1 254 ? -23.816 6.315 41.227 1.00 89.06 254 THR A C 1
ATOM 2016 O O . THR A 1 254 ? -24.408 6.221 42.303 1.00 89.06 254 THR A O 1
ATOM 2019 N N . ARG A 1 255 ? -23.029 7.364 40.941 1.00 85.75 255 ARG A N 1
ATOM 2020 C CA . ARG A 1 255 ? -22.821 8.473 41.880 1.00 85.75 255 ARG A CA 1
ATOM 2021 C C . ARG A 1 255 ? -24.123 9.189 42.223 1.00 85.75 255 ARG A C 1
ATOM 2023 O O . ARG A 1 255 ? -24.308 9.511 43.384 1.00 85.75 255 ARG A O 1
ATOM 2030 N N . ARG A 1 256 ? -25.030 9.434 41.274 1.00 82.69 256 ARG A N 1
ATOM 2031 C CA . ARG A 1 256 ? -26.332 10.070 41.558 1.00 82.69 256 ARG A CA 1
ATOM 2032 C C . ARG A 1 256 ? -27.209 9.206 42.461 1.00 82.69 256 ARG A C 1
ATOM 2034 O O . ARG A 1 256 ? -27.800 9.738 43.390 1.00 82.69 256 ARG A O 1
ATOM 2041 N N . VAL A 1 257 ? -27.266 7.896 42.229 1.00 80.00 257 VAL A N 1
ATOM 2042 C CA . VAL A 1 257 ? -28.058 6.977 43.066 1.00 80.00 257 VAL A CA 1
ATOM 2043 C C . VAL A 1 257 ? -27.506 6.912 44.494 1.00 80.00 257 VAL A C 1
ATOM 2045 O O . VAL A 1 257 ? -28.268 7.007 45.449 1.00 80.00 257 VAL A O 1
ATOM 2048 N N . LEU A 1 258 ? -26.182 6.822 44.650 1.00 74.31 258 LEU A N 1
ATOM 2049 C CA . LEU A 1 258 ? -25.532 6.724 45.963 1.00 74.31 258 LEU A CA 1
ATOM 2050 C C . LEU A 1 258 ? -25.446 8.073 46.698 1.00 74.31 258 LEU A C 1
ATOM 2052 O O . LEU A 1 258 ? -25.590 8.124 47.915 1.00 74.31 258 LEU A O 1
ATOM 2056 N N . ALA A 1 259 ? -25.217 9.177 45.980 1.00 68.25 259 ALA A N 1
ATOM 2057 C CA . ALA A 1 259 ? -25.025 10.503 46.572 1.00 68.25 259 ALA A CA 1
ATOM 2058 C C . ALA A 1 259 ? -26.329 11.277 46.811 1.00 68.25 259 ALA A C 1
ATOM 2060 O O . ALA A 1 259 ? -26.302 12.251 47.556 1.00 68.25 259 ALA A O 1
ATOM 2061 N N . ASN A 1 260 ? -27.463 10.860 46.235 1.00 61.50 260 ASN A N 1
ATOM 2062 C CA . ASN A 1 260 ? -28.779 11.411 46.589 1.00 61.50 260 ASN A CA 1
ATOM 2063 C C . ASN A 1 260 ? -29.343 10.828 47.900 1.00 61.50 260 ASN A C 1
ATOM 2065 O O . ASN A 1 260 ? -30.410 11.246 48.342 1.00 61.50 260 ASN A O 1
ATOM 2069 N N . ALA A 1 261 ? -28.630 9.906 48.552 1.00 59.31 261 ALA A N 1
ATOM 2070 C CA . ALA A 1 261 ? -29.055 9.289 49.805 1.00 59.31 261 ALA A CA 1
ATOM 2071 C C . ALA A 1 261 ? -29.190 10.224 51.040 1.00 59.31 261 ALA A C 1
ATOM 2073 O O . ALA A 1 261 ? -29.923 9.834 51.944 1.00 59.31 261 ALA A O 1
ATOM 2074 N N . PRO A 1 262 ? -28.569 11.423 51.155 1.00 55.84 262 PRO A N 1
ATOM 2075 C CA . PRO A 1 262 ? -28.677 12.210 52.388 1.00 55.84 262 PRO A CA 1
ATOM 2076 C C . PRO A 1 262 ? -29.604 13.437 52.324 1.00 55.84 262 PRO A C 1
ATOM 2078 O O . PRO A 1 262 ? -29.764 14.092 53.349 1.00 55.84 262 PRO A O 1
ATOM 2081 N N . HIS A 1 263 ? -30.213 13.782 51.177 1.00 55.44 263 HIS A N 1
ATOM 2082 C CA . HIS A 1 263 ? -31.090 14.971 51.074 1.00 55.44 263 HIS A CA 1
ATOM 2083 C C . HIS A 1 263 ? -32.592 14.639 50.963 1.00 55.44 263 HIS A C 1
ATOM 2085 O O . HIS A 1 263 ? -33.430 15.528 50.800 1.00 55.44 263 HIS A O 1
ATOM 2091 N N . VAL A 1 264 ? -32.974 13.371 51.110 1.00 57.91 264 VAL A N 1
ATOM 2092 C CA . VAL A 1 264 ? -34.354 13.051 51.482 1.00 57.91 264 VAL A CA 1
ATOM 2093 C C . VAL A 1 264 ? -34.421 13.238 52.994 1.00 57.91 264 VAL A C 1
ATOM 2095 O O . VAL A 1 264 ? -33.815 12.479 53.747 1.00 57.91 264 VAL A O 1
ATOM 2098 N N . VAL A 1 265 ? -35.074 14.316 53.438 1.00 58.91 265 VAL A N 1
ATOM 2099 C CA . VAL A 1 265 ? -35.448 14.521 54.849 1.00 58.91 265 VAL A CA 1
ATOM 2100 C C . VAL A 1 265 ? -36.006 13.191 55.372 1.00 58.91 265 VAL A C 1
ATOM 2102 O O . VAL A 1 265 ? -36.796 12.584 54.649 1.00 58.91 265 VAL A O 1
ATOM 2105 N N . PRO A 1 266 ? -35.584 12.688 56.547 1.00 60.59 266 PRO A N 1
ATOM 2106 C CA . PRO A 1 266 ? -35.830 11.307 56.935 1.00 60.59 266 PRO A CA 1
ATOM 2107 C C . PRO A 1 266 ? -37.291 11.115 57.353 1.00 60.59 266 PRO A C 1
ATOM 2109 O O . PRO A 1 266 ? -37.606 11.020 58.534 1.00 60.59 266 PRO A O 1
ATOM 2112 N N . VAL A 1 267 ? -38.183 11.034 56.370 1.00 55.38 267 VAL A N 1
ATOM 2113 C CA . VAL A 1 267 ? -39.539 10.511 56.554 1.00 55.38 267 VAL A CA 1
ATOM 2114 C C . VAL A 1 267 ? -39.446 9.064 57.054 1.00 55.38 267 VAL A C 1
ATOM 2116 O O . VAL A 1 267 ? -40.211 8.667 57.919 1.00 55.38 267 VAL A O 1
ATOM 2119 N N . ASP A 1 268 ? -38.415 8.323 56.635 1.00 60.03 268 ASP A N 1
ATOM 2120 C CA . ASP A 1 268 ? -38.151 6.948 57.081 1.00 60.03 268 ASP A CA 1
ATOM 2121 C C . ASP A 1 268 ? -37.661 6.829 58.540 1.00 60.03 268 ASP A C 1
ATOM 2123 O O . ASP A 1 268 ? -37.566 5.719 59.057 1.00 60.03 268 ASP A O 1
ATOM 2127 N N . LYS A 1 269 ? -37.320 7.937 59.223 1.00 60.69 269 LYS A N 1
ATOM 2128 C CA . LYS A 1 269 ? -36.898 7.918 60.643 1.00 60.69 269 LYS A CA 1
ATOM 2129 C C . LYS A 1 269 ? -37.887 8.618 61.576 1.00 60.69 269 LYS A C 1
ATOM 2131 O O . LYS A 1 269 ? -37.501 9.007 62.677 1.00 60.69 269 LYS A O 1
ATOM 2136 N N . THR A 1 270 ? -39.135 8.818 61.156 1.00 68.50 270 THR A N 1
ATOM 2137 C CA . THR A 1 270 ? -40.152 9.395 62.043 1.00 68.50 270 THR A CA 1
ATOM 2138 C C . THR A 1 270 ? -40.521 8.402 63.145 1.00 68.50 270 THR A C 1
ATOM 2140 O O . THR A 1 270 ? -40.901 7.280 62.810 1.00 68.50 270 THR A O 1
ATOM 2143 N N . PRO A 1 271 ? -40.445 8.784 64.433 1.00 70.62 271 PRO A N 1
ATOM 2144 C CA . PRO A 1 271 ? -40.718 7.873 65.544 1.00 70.62 271 PRO A CA 1
ATOM 2145 C C . PRO A 1 271 ? -42.181 7.405 65.593 1.00 70.62 271 PRO A C 1
ATOM 2147 O O . PRO A 1 271 ? -42.419 6.238 65.888 1.00 70.62 271 PRO A O 1
ATOM 2150 N N . ASN A 1 272 ? -43.146 8.272 65.256 1.00 76.69 272 ASN A N 1
ATOM 2151 C CA . ASN A 1 272 ? -44.559 7.909 65.110 1.00 76.69 272 ASN A CA 1
ATOM 2152 C C . ASN A 1 272 ? -45.277 8.833 64.088 1.00 76.69 272 ASN A C 1
ATOM 2154 O O . ASN A 1 272 ? -45.353 10.045 64.314 1.00 76.69 272 ASN A O 1
ATOM 2158 N N . PRO A 1 273 ? -45.782 8.311 62.950 1.00 81.44 273 PRO A N 1
ATOM 2159 C CA . PRO A 1 273 ? -46.457 9.103 61.917 1.00 81.44 273 PRO A CA 1
ATOM 2160 C C . PRO A 1 273 ? -47.975 9.284 62.124 1.00 81.44 273 PRO A C 1
ATOM 2162 O O . PRO A 1 273 ? -48.600 10.037 61.368 1.00 81.44 273 PRO A O 1
ATOM 2165 N N . ASP A 1 274 ? -48.582 8.633 63.118 1.00 83.38 274 ASP A N 1
ATOM 2166 C CA . ASP A 1 274 ? -50.041 8.464 63.214 1.00 83.38 274 ASP A CA 1
ATOM 2167 C C . ASP A 1 274 ? -50.804 9.788 63.323 1.00 83.38 274 ASP A C 1
ATOM 2169 O O . ASP A 1 274 ? -51.843 9.975 62.691 1.00 83.38 274 ASP A O 1
ATOM 2173 N N . ARG A 1 275 ? -50.253 10.777 64.029 1.00 82.62 275 ARG A N 1
ATOM 2174 C CA . ARG A 1 275 ? -50.877 12.101 64.171 1.00 82.62 275 ARG A CA 1
ATOM 2175 C C . ARG A 1 275 ? -50.861 12.927 62.886 1.00 82.62 275 ARG A C 1
ATOM 2177 O O . ARG A 1 275 ? -51.786 13.702 62.634 1.00 82.62 275 ARG A O 1
ATOM 2184 N N . LEU A 1 276 ? -49.819 12.778 62.066 1.00 87.31 276 LEU A N 1
ATOM 2185 C CA . LEU A 1 276 ? -49.762 13.420 60.752 1.00 87.31 276 LEU A CA 1
ATOM 2186 C C . LEU A 1 276 ? -50.789 12.771 59.814 1.00 87.31 276 LEU A C 1
ATOM 2188 O O . LEU A 1 276 ? -51.470 13.469 59.065 1.00 87.31 276 LEU A O 1
ATOM 2192 N N . LEU A 1 277 ? -50.930 11.445 59.898 1.00 89.31 277 LEU A N 1
ATOM 2193 C CA . LEU A 1 277 ? -51.927 10.687 59.149 1.00 89.31 277 LEU A CA 1
ATOM 2194 C C . LEU A 1 277 ? -53.350 11.073 59.575 1.00 89.31 277 LEU A C 1
ATOM 2196 O O . LEU A 1 277 ? -54.183 11.344 58.711 1.00 89.31 277 LEU A O 1
ATOM 2200 N N . LEU A 1 278 ? -53.607 11.195 60.879 1.00 90.50 278 LEU A N 1
ATOM 2201 C CA . LEU A 1 278 ? -54.886 11.650 61.421 1.00 90.50 278 LEU A CA 1
ATOM 2202 C C . LEU A 1 278 ? -55.231 13.060 60.925 1.00 90.50 278 LEU A C 1
ATOM 2204 O O . LEU A 1 278 ? -56.342 13.281 60.457 1.00 90.50 278 LEU A O 1
ATOM 2208 N N . LEU A 1 279 ? -54.267 13.988 60.921 1.00 91.31 279 LEU A N 1
ATOM 2209 C CA . LEU A 1 279 ? -54.453 15.338 60.377 1.00 91.31 279 LEU A CA 1
ATOM 2210 C C . LEU A 1 279 ? -54.791 15.315 58.875 1.00 91.31 279 LEU A C 1
ATOM 2212 O O . LEU A 1 279 ? -55.653 16.065 58.415 1.00 91.31 279 LEU A O 1
ATOM 2216 N N . CYS A 1 280 ? -54.132 14.448 58.101 1.00 93.25 280 CYS A N 1
ATOM 2217 C CA . CYS A 1 280 ? -54.456 14.235 56.689 1.00 93.25 280 CYS A CA 1
ATOM 2218 C C . CYS A 1 280 ? -55.862 13.643 56.504 1.00 93.25 280 CYS A C 1
ATOM 2220 O O . CYS A 1 280 ? -56.545 13.984 55.537 1.00 93.25 280 CYS A O 1
ATOM 2222 N N . HIS A 1 281 ? -56.312 12.792 57.428 1.00 95.00 281 HIS A N 1
ATOM 2223 C CA . HIS A 1 281 ? -57.647 12.203 57.396 1.00 95.00 281 HIS A CA 1
ATOM 2224 C C . HIS A 1 281 ? -58.735 13.213 57.788 1.00 95.00 281 HIS A C 1
ATOM 2226 O O . HIS A 1 281 ? -59.746 13.317 57.103 1.00 95.00 281 HIS A O 1
ATOM 2232 N N . GLU A 1 282 ? -58.499 14.039 58.808 1.00 94.81 282 GLU A N 1
ATOM 2233 C CA . GLU A 1 282 ? -59.372 15.164 59.166 1.00 94.81 282 GLU A CA 1
ATOM 2234 C C . GLU A 1 282 ? -59.498 16.169 58.016 1.00 94.81 282 GLU A C 1
ATOM 2236 O O . GLU A 1 282 ? -60.591 16.654 57.728 1.00 94.81 282 GLU A O 1
ATOM 2241 N N . LEU A 1 283 ? -58.397 16.448 57.311 1.00 94.75 283 LEU A N 1
ATOM 2242 C CA . LEU A 1 283 ? -58.411 17.294 56.118 1.00 94.75 283 LEU A CA 1
ATOM 2243 C C . LEU A 1 283 ? -59.251 16.672 54.991 1.00 94.75 283 LEU A C 1
ATOM 2245 O O . LEU A 1 283 ? -59.993 17.381 54.310 1.00 94.75 283 LEU A O 1
ATOM 2249 N N . TYR A 1 284 ? -59.143 15.356 54.793 1.00 96.38 284 TYR A N 1
ATOM 2250 C CA . TYR A 1 284 ? -59.954 14.624 53.819 1.00 96.38 284 TYR A CA 1
ATOM 2251 C C . TYR A 1 284 ? -61.449 14.696 54.163 1.00 96.38 284 TYR A C 1
ATOM 2253 O O . TYR A 1 284 ? -62.255 15.052 53.305 1.00 96.38 284 TYR A O 1
ATOM 2261 N N . LEU A 1 285 ? -61.805 14.450 55.426 1.00 95.12 285 LEU A N 1
ATOM 2262 C CA . LEU A 1 285 ? -63.184 14.524 55.913 1.00 95.12 285 LEU A CA 1
ATOM 2263 C C . LEU A 1 285 ? -63.756 15.946 55.810 1.00 95.12 285 LEU A C 1
ATOM 2265 O O . LEU A 1 285 ? -64.887 16.121 55.362 1.00 95.12 285 LEU A O 1
ATOM 2269 N N . ALA A 1 286 ? -62.977 16.979 56.150 1.00 94.75 286 ALA A N 1
ATOM 2270 C CA . ALA A 1 286 ? -63.397 18.375 56.002 1.00 94.75 286 ALA A CA 1
ATOM 2271 C C . ALA A 1 286 ? -63.721 18.725 54.537 1.00 94.75 286 ALA A C 1
ATOM 2273 O O . ALA A 1 286 ? -64.696 19.431 54.265 1.00 94.75 286 ALA A O 1
ATOM 2274 N N . ARG A 1 287 ? -62.947 18.176 53.588 1.00 94.62 287 ARG A N 1
ATOM 2275 C CA . ARG A 1 287 ? -63.185 18.332 52.147 1.00 94.62 287 ARG A CA 1
ATOM 2276 C C . ARG A 1 287 ? -64.447 17.600 51.684 1.00 94.62 287 ARG A C 1
ATOM 2278 O O . ARG A 1 287 ? -65.188 18.137 50.863 1.00 94.62 287 ARG A O 1
ATOM 2285 N N . GLU A 1 288 ? -64.715 16.408 52.214 1.00 95.81 288 GLU A N 1
ATOM 2286 C CA . GLU A 1 288 ? -65.930 15.639 51.912 1.00 95.81 288 GLU A CA 1
ATOM 2287 C C . GLU A 1 288 ? -67.197 16.336 52.436 1.00 95.81 288 GLU A C 1
ATOM 2289 O O . GLU A 1 288 ? -68.207 16.419 51.734 1.00 95.81 288 GLU A O 1
ATOM 2294 N N . LEU A 1 289 ? -67.112 16.940 53.624 1.00 95.50 289 LEU A N 1
ATOM 2295 C CA . LEU A 1 289 ? -68.187 17.723 54.241 1.00 95.50 289 LEU A CA 1
ATOM 2296 C C . LEU A 1 289 ? -68.338 19.141 53.658 1.00 95.50 289 LEU A C 1
ATOM 2298 O O . LEU A 1 289 ? -69.292 19.840 54.000 1.00 95.50 289 LEU A O 1
ATOM 2302 N N . LYS A 1 290 ? -67.433 19.562 52.761 1.00 94.56 290 LYS A N 1
ATOM 2303 C CA . LYS A 1 290 ? -67.363 20.912 52.167 1.00 94.56 290 LYS A CA 1
ATOM 2304 C C . LYS A 1 290 ? -67.263 22.041 53.206 1.00 94.56 290 LYS A C 1
ATOM 2306 O O . LYS A 1 290 ? -67.724 23.157 52.956 1.00 94.56 290 LYS A O 1
ATOM 2311 N N . ASP A 1 291 ? -66.638 21.775 54.353 1.00 94.88 291 ASP A N 1
ATOM 2312 C CA . ASP A 1 291 ? -66.328 22.800 55.355 1.00 94.88 291 ASP A CA 1
ATOM 2313 C C . ASP A 1 291 ? -64.969 23.450 55.047 1.00 94.88 291 ASP A C 1
ATOM 2315 O O . ASP A 1 291 ? -63.914 23.068 55.562 1.00 94.88 291 ASP A O 1
ATOM 2319 N N . PHE A 1 292 ? -65.003 24.453 54.169 1.00 92.31 292 PHE A N 1
ATOM 2320 C CA . PHE A 1 292 ? -63.804 25.130 53.668 1.00 92.31 292 PHE A CA 1
ATOM 2321 C C . PHE A 1 292 ? -63.040 25.917 54.744 1.00 92.31 292 PHE A C 1
ATOM 2323 O O . PHE A 1 292 ? -61.823 26.083 54.638 1.00 92.31 292 PHE A O 1
ATOM 2330 N N . ALA A 1 293 ? -63.723 26.401 55.787 1.00 93.19 293 ALA A N 1
ATOM 2331 C CA . ALA A 1 293 ? -63.076 27.152 56.861 1.00 93.19 293 ALA A CA 1
ATOM 2332 C C . ALA A 1 293 ? -62.218 26.227 57.736 1.00 93.19 293 ALA A C 1
ATOM 2334 O O . ALA A 1 293 ? -61.086 26.572 58.099 1.00 93.19 293 ALA A O 1
ATOM 2335 N N . LEU A 1 294 ? -62.738 25.031 58.034 1.00 92.38 294 LEU A N 1
ATOM 2336 C CA . LEU A 1 294 ? -61.998 23.992 58.740 1.00 92.38 294 LEU A CA 1
ATOM 2337 C C . LEU A 1 294 ? -60.859 23.433 57.877 1.00 92.38 294 LEU A C 1
ATOM 2339 O O . LEU A 1 294 ? -59.731 23.322 58.364 1.00 92.38 294 LEU A O 1
ATOM 2343 N N . GLU A 1 295 ? -61.118 23.164 56.594 1.00 94.81 295 GLU A N 1
ATOM 2344 C CA . GLU A 1 295 ? -60.108 22.689 55.639 1.00 94.81 295 GLU A CA 1
ATOM 2345 C C . GLU A 1 295 ? -58.906 23.643 55.570 1.00 94.81 295 GLU A C 1
ATOM 2347 O O . GLU A 1 295 ? -57.760 23.217 55.731 1.00 94.81 295 GLU A O 1
ATOM 2352 N N . GLN A 1 296 ? -59.147 24.948 55.409 1.00 94.69 296 GLN A N 1
ATOM 2353 C CA . GLN A 1 296 ? -58.082 25.948 55.320 1.00 94.69 296 GLN A CA 1
ATOM 2354 C C . GLN A 1 296 ? -57.228 25.992 56.597 1.00 94.69 296 GLN A C 1
ATOM 2356 O O . GLN A 1 296 ? -56.002 26.115 56.524 1.00 94.69 296 GLN A O 1
ATOM 2361 N N . LYS A 1 297 ? -57.854 25.857 57.773 1.00 95.00 297 LYS A N 1
ATOM 2362 C CA . LYS A 1 297 ? -57.160 25.848 59.067 1.00 95.00 297 LYS A CA 1
ATOM 2363 C C . LYS A 1 297 ? -56.311 24.586 59.257 1.00 95.00 297 LYS A C 1
ATOM 2365 O O . LYS A 1 297 ? -55.176 24.687 59.726 1.00 95.00 297 LYS A O 1
ATOM 2370 N N . LEU A 1 298 ? -56.829 23.415 58.889 1.00 94.12 298 LEU A N 1
ATOM 2371 C CA . LEU A 1 298 ? -56.089 22.148 58.945 1.00 94.12 298 LEU A CA 1
ATOM 2372 C C . LEU A 1 298 ? -54.922 22.143 57.946 1.00 94.12 298 LEU A C 1
ATOM 2374 O O . LEU A 1 298 ? -53.809 21.745 58.292 1.00 94.12 298 LEU A O 1
ATOM 2378 N N . PHE A 1 299 ? -55.135 22.676 56.743 1.00 93.62 299 PHE A N 1
ATOM 2379 C CA . PHE A 1 299 ? -54.114 22.764 55.701 1.00 93.62 299 PHE A CA 1
ATOM 2380 C C . PHE A 1 299 ? -52.956 23.699 56.078 1.00 93.62 299 PHE A C 1
ATOM 2382 O O . PHE A 1 299 ? -51.788 23.352 55.897 1.00 93.62 299 PHE A O 1
ATOM 2389 N N . TRP A 1 300 ? -53.260 24.858 56.676 1.00 94.62 300 TRP A N 1
ATOM 2390 C CA . TRP A 1 300 ? -52.243 25.762 57.229 1.00 94.62 300 TRP A CA 1
ATOM 2391 C C . TRP A 1 300 ? -51.363 25.043 58.260 1.00 94.62 300 TRP A C 1
ATOM 2393 O O . TRP A 1 300 ? -50.135 25.154 58.218 1.00 94.62 300 TRP A O 1
ATOM 2403 N N . ARG A 1 301 ? -51.988 24.270 59.157 1.00 91.12 301 ARG A N 1
ATOM 2404 C CA . ARG A 1 301 ? -51.286 23.516 60.199 1.00 91.12 301 ARG A CA 1
ATOM 2405 C C . ARG A 1 301 ? -50.369 22.453 59.592 1.00 91.12 301 ARG A C 1
ATOM 2407 O O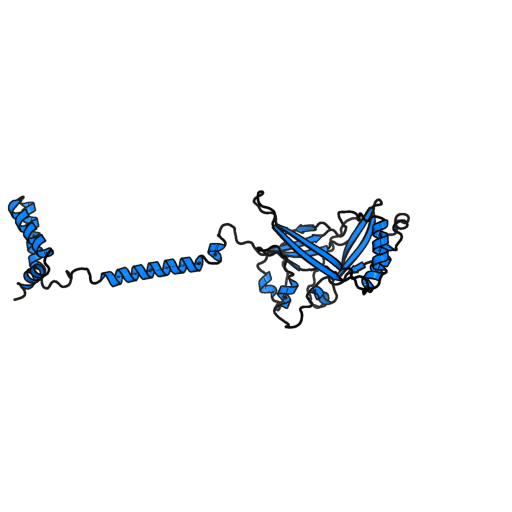 . ARG A 1 301 ? -49.232 22.329 60.038 1.00 91.12 301 ARG A O 1
ATOM 2414 N N . LEU A 1 302 ? -50.819 21.751 58.551 1.00 91.88 302 LEU A N 1
ATOM 2415 C CA . LEU A 1 302 ? -50.020 20.751 57.835 1.00 91.88 302 LEU A CA 1
ATOM 2416 C C . LEU A 1 302 ? -48.775 21.369 57.175 1.00 91.88 302 LEU A C 1
ATOM 2418 O O . LEU A 1 302 ? -47.667 20.868 57.358 1.00 91.88 302 LEU A O 1
ATOM 2422 N N . ILE A 1 303 ? -48.928 22.488 56.459 1.00 91.81 303 ILE A N 1
ATOM 2423 C CA . ILE A 1 303 ? -47.794 23.188 55.831 1.00 91.81 303 ILE A CA 1
ATOM 2424 C C . ILE A 1 303 ? -46.803 23.685 56.885 1.00 91.81 303 ILE A C 1
ATOM 2426 O O . ILE A 1 303 ? -45.592 23.564 56.693 1.00 91.81 303 ILE A O 1
ATOM 2430 N N . LEU A 1 304 ? -47.294 24.248 57.994 1.00 90.31 304 LEU A N 1
ATOM 2431 C CA . LEU A 1 304 ? -46.434 24.740 59.070 1.00 90.31 304 LEU A CA 1
ATOM 2432 C C . LEU A 1 304 ? -45.566 23.616 59.650 1.00 90.31 304 LEU A C 1
ATOM 2434 O O . LEU A 1 304 ? -44.371 23.818 59.873 1.00 90.31 304 LEU A O 1
ATOM 2438 N N . ILE A 1 305 ? -46.166 22.442 59.860 1.00 88.94 305 ILE A N 1
ATOM 2439 C CA . ILE A 1 305 ? -45.476 21.245 60.343 1.00 88.94 305 ILE A CA 1
ATOM 2440 C C . ILE A 1 305 ? -44.404 20.810 59.333 1.00 88.94 305 ILE A C 1
ATOM 2442 O O . ILE A 1 305 ? -43.246 20.668 59.708 1.00 88.94 305 ILE A O 1
ATOM 2446 N N . LEU A 1 306 ? -44.749 20.682 58.047 1.00 86.25 306 LEU A N 1
ATOM 2447 C CA . LEU A 1 306 ? -43.820 20.214 57.006 1.00 86.25 306 LEU A CA 1
ATOM 2448 C C . LEU A 1 306 ? -42.697 21.209 56.675 1.00 86.25 306 LEU A C 1
ATOM 2450 O O . LEU A 1 306 ? -41.655 20.820 56.153 1.00 86.25 306 LEU A O 1
ATOM 2454 N N . ARG A 1 307 ? -42.886 22.499 56.969 1.00 88.56 307 ARG A N 1
ATOM 2455 C CA . ARG A 1 307 ? -41.878 23.538 56.720 1.00 88.56 307 ARG A CA 1
ATOM 2456 C C . ARG A 1 307 ? -40.838 23.649 57.837 1.00 88.56 307 ARG A C 1
ATOM 2458 O O . ARG A 1 307 ? -39.749 24.165 57.593 1.00 88.56 307 ARG A O 1
ATOM 2465 N N . SER A 1 308 ? -41.159 23.209 59.055 1.00 86.25 308 SER A N 1
ATOM 2466 C CA . SER A 1 308 ? -40.268 23.303 60.214 1.00 86.25 308 SER A CA 1
ATOM 2467 C C . SER A 1 308 ? -39.959 21.923 60.776 1.00 86.25 308 SER A C 1
ATOM 2469 O O . SER A 1 308 ? -40.771 21.346 61.496 1.00 86.25 308 SER A O 1
ATOM 2471 N N . ASN A 1 309 ? -38.735 21.439 60.538 1.00 78.50 309 ASN A N 1
ATOM 2472 C CA . ASN A 1 309 ? -38.265 20.156 61.076 1.00 78.50 309 ASN A CA 1
ATOM 2473 C C . ASN A 1 309 ? -38.396 20.067 62.608 1.00 78.50 309 ASN A C 1
ATOM 2475 O O . ASN A 1 309 ? -38.621 18.989 63.144 1.00 78.50 309 ASN A O 1
ATOM 2479 N N . VAL A 1 310 ? -38.307 21.195 63.324 1.00 82.88 310 VAL A N 1
ATOM 2480 C CA . VAL A 1 310 ? -38.472 21.239 64.787 1.00 82.88 310 VAL A CA 1
ATOM 2481 C C . VAL A 1 310 ? -39.923 20.986 65.200 1.00 82.88 310 VAL A C 1
ATOM 2483 O O . VAL A 1 310 ? -40.171 20.271 66.165 1.00 82.88 310 VAL A O 1
ATOM 2486 N N . VAL A 1 311 ? -40.889 21.567 64.483 1.00 83.62 311 VAL A N 1
ATOM 2487 C CA . VAL A 1 311 ? -42.320 21.349 64.758 1.00 83.62 311 VAL A CA 1
ATOM 2488 C C . VAL A 1 311 ? -42.719 19.938 64.339 1.00 83.62 311 VAL A C 1
ATOM 2490 O O . VAL A 1 311 ? -43.448 19.277 65.069 1.00 83.62 311 VAL A O 1
ATOM 2493 N N . PHE A 1 312 ? -42.193 19.467 63.207 1.00 84.56 312 PHE A N 1
ATOM 2494 C CA . PHE A 1 312 ? -42.375 18.103 62.727 1.00 84.56 312 PHE A CA 1
ATOM 2495 C C . PHE A 1 312 ? -41.950 17.062 63.766 1.00 84.56 312 PHE A C 1
ATOM 2497 O O . PHE A 1 312 ? -42.784 16.256 64.166 1.00 84.56 312 PHE A O 1
ATOM 2504 N N . MET A 1 313 ? -40.714 17.142 64.277 1.00 80.50 313 MET A N 1
ATOM 2505 C CA . MET A 1 313 ? -40.224 16.195 65.289 1.00 80.50 313 MET A CA 1
ATOM 2506 C C . MET A 1 313 ? -41.085 16.208 66.557 1.00 80.50 313 MET A C 1
ATOM 2508 O O . MET A 1 313 ? -41.523 15.151 66.996 1.00 80.50 313 MET A O 1
ATOM 2512 N N . ARG A 1 314 ? -41.432 17.392 67.086 1.00 82.44 314 ARG A N 1
ATOM 2513 C CA . ARG A 1 314 ? -42.294 17.509 68.279 1.00 82.44 314 ARG A CA 1
ATOM 2514 C C . ARG A 1 314 ? -43.652 16.833 68.097 1.00 82.44 314 ARG A C 1
ATOM 2516 O O . ARG A 1 314 ? -44.104 16.116 68.979 1.00 82.44 314 ARG A O 1
ATOM 2523 N N . VAL A 1 315 ? -44.293 17.042 66.946 1.00 81.19 315 VAL A N 1
ATOM 2524 C CA . VAL A 1 315 ? -45.604 16.443 66.648 1.00 81.19 315 VAL A CA 1
ATOM 2525 C C . VAL A 1 315 ? -45.517 14.919 66.550 1.00 81.19 315 VAL A C 1
A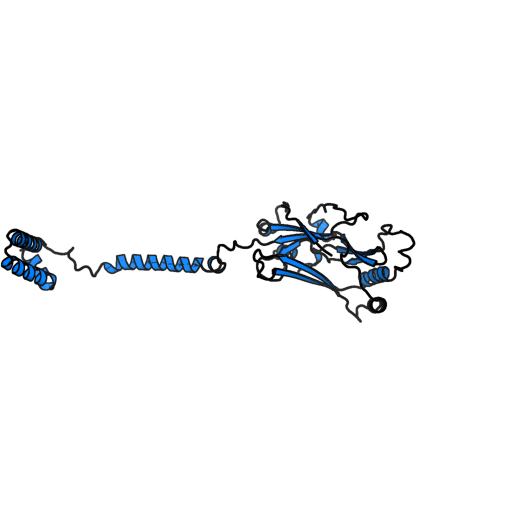TOM 2527 O O . VAL A 1 315 ? -46.475 14.253 66.935 1.00 81.19 315 VAL A O 1
ATOM 2530 N N . THR A 1 316 ? -44.392 14.379 66.070 1.00 79.62 316 THR A N 1
ATOM 2531 C CA . THR A 1 316 ? -44.155 12.929 65.970 1.00 79.62 316 THR A CA 1
ATOM 2532 C C . THR A 1 316 ? -43.630 12.281 67.262 1.00 79.62 316 THR A C 1
ATOM 2534 O O . THR A 1 316 ? -43.696 11.065 67.382 1.00 79.62 316 THR A O 1
ATOM 2537 N N . GLU A 1 317 ? -43.104 13.053 68.223 1.00 76.44 317 GLU A N 1
ATOM 2538 C CA . GLU A 1 317 ? -42.539 12.550 69.493 1.00 76.44 317 GLU A CA 1
ATOM 2539 C C . GLU A 1 317 ? -43.538 12.553 70.667 1.00 76.44 317 GLU A C 1
ATOM 2541 O O . GLU A 1 317 ? -43.398 11.741 71.577 1.00 76.44 317 GLU A O 1
ATOM 2546 N N . GLU A 1 318 ? -44.553 13.427 70.657 1.00 67.50 318 GLU A N 1
ATOM 2547 C CA . GLU A 1 318 ? -45.496 13.639 71.779 1.00 67.50 318 GLU A CA 1
ATOM 2548 C C . GLU A 1 318 ? -46.340 12.410 72.199 1.00 67.50 318 GLU A C 1
ATOM 2550 O O . GLU A 1 318 ? -46.974 12.461 73.246 1.00 67.50 318 GLU A O 1
ATOM 2555 N N . GLU A 1 319 ? -46.353 11.313 71.436 1.00 59.25 319 GLU A N 1
ATOM 2556 C CA . GLU A 1 319 ? -47.055 10.063 71.796 1.00 59.25 319 GLU A CA 1
ATOM 2557 C C . GLU A 1 319 ? -46.134 8.948 72.322 1.00 59.25 319 GLU A C 1
ATOM 2559 O O . GLU A 1 319 ? -46.615 7.882 72.695 1.00 59.25 319 GLU A O 1
ATOM 2564 N N . ALA A 1 320 ? -44.813 9.153 72.365 1.00 54.06 320 ALA A N 1
ATOM 2565 C CA . ALA A 1 320 ? -43.879 8.128 72.843 1.00 54.06 320 ALA A CA 1
ATOM 2566 C C . ALA A 1 320 ? -43.794 8.018 74.386 1.00 54.06 320 ALA A C 1
ATOM 2568 O O . ALA A 1 320 ? -42.961 7.264 74.895 1.00 54.06 320 ALA A O 1
ATOM 2569 N N . THR A 1 321 ? -44.627 8.760 75.126 1.00 40.69 321 THR A N 1
ATOM 2570 C CA . THR A 1 321 ? -44.696 8.791 76.601 1.00 40.69 321 THR A CA 1
ATOM 2571 C C . THR A 1 321 ? -46.087 8.482 77.112 1.00 40.69 321 THR A C 1
ATOM 2573 O O . THR A 1 321 ? -47.033 9.111 76.591 1.00 40.69 321 THR A O 1
#

Foldseek 3Di:
DDKDKDQDPDPQDDPDDFPCVVQVQWRKIKIWAAQWDPDFDPADPVNLVVVLVVLPDACVVDKDWDKDKDWDWADDPDPPDGTQIAMDIDIDTQHPVLSVLVSVQSVPDPVVCVPPVDPPVPVSNKRKAALRAQQEWEAEPDDRYIDRPLVVRCPVDDPDDPPSSLRGWIKIWHWDDDPNTIIIGIDTHGDPSVVVVPSPDPQPQPADDPVSGRIDIHMYTYDDDDPPVDPPCCVVPVVVVVVVVVVVVVVVVVCCVVVVVPPPPPPVPQQACVQVVVLVVQLVVCVVVVVVVSNVVSVVVNVVLVVDVVSVNCSSCVPVD

pLDDT: mean 71.39, std 16.77, range [32.72, 96.38]